Protein AF-L2G9D6-F1 (afdb_monomer)

pLDDT: mean 77.06, std 21.02, range [22.72, 98.31]

Radius of gyration: 20.05 Å; Cα contacts (8 Å, |Δi|>4): 296; chains: 1; bounding box: 48×46×50 Å

Foldseek 3Di:
DDDADDLCPAQQNQEEEEEEDDQTQDDHPDDGDPLSVVLVSVVRNHHHYAYWYPDLPPPDDDDDDDDDDADDTDGDRDDPDDQPQACCVLQDVVVVVVLVVVLVVLLVPDDDPAADAQQWDGGRYDIDGDSNHPPDDPVRVVVRVVVCVVVVSLVVVLVVCCVVCVVSVDDDDDDDPPRDDDPDRNRQAYEYEDAQCDVVGNCVCVQPDPSYVYDHDSGSVRSSVVSCVVPVD

Sequence (233 aa):
MATYPPLEERPLKTTICLFDVDETLTPARRHATPEMLDLLARLRQKCAIGYVGGSAFNNTWAAPTSTSNPGHHPLRLLLLRERPDCLQAYIGEDNYKELVRFTLHHIADLDIPVKRGTFIEFRNGMVNISPVGRNASNDERKAFEDYDKIHNVRRDFVAKLREKFGHLGLTFSIGGTEAKKEGGITYDTIHFFGDKTHEGGNDYEIYTDDRTIGHAVSGPEETMRIVKELFDL

Structure (mmCIF, N/CA/C/O backbone):
data_AF-L2G9D6-F1
#
_entry.id   AF-L2G9D6-F1
#
loop_
_atom_site.group_PDB
_atom_site.id
_atom_site.type_symbol
_atom_site.label_atom_id
_atom_site.label_alt_id
_atom_site.label_comp_id
_atom_site.label_asym_id
_atom_site.label_entity_id
_atom_site.label_seq_id
_atom_site.pdbx_PDB_ins_code
_atom_site.Cartn_x
_atom_site.Cartn_y
_atom_site.Cartn_z
_atom_site.occupancy
_atom_site.B_iso_or_equiv
_atom_site.auth_seq_id
_atom_site.auth_comp_id
_atom_site.auth_asym_id
_atom_site.auth_atom_id
_atom_site.pdbx_PDB_model_num
ATOM 1 N N . MET A 1 1 ? 1.455 -3.906 26.944 1.00 42.09 1 MET A N 1
ATOM 2 C CA . MET A 1 1 ? 1.183 -3.737 25.498 1.00 42.09 1 MET A CA 1
ATOM 3 C C . MET A 1 1 ? 0.031 -4.657 25.149 1.00 42.09 1 MET A C 1
ATOM 5 O O . MET A 1 1 ? 0.121 -5.822 25.506 1.00 42.09 1 MET A O 1
ATOM 9 N N . ALA A 1 2 ? -1.040 -4.160 24.525 1.00 44.97 2 ALA A N 1
ATOM 10 C CA . ALA A 1 2 ? -2.117 -5.034 24.062 1.00 44.97 2 ALA A CA 1
ATOM 11 C C . ALA A 1 2 ? -1.560 -5.998 23.004 1.00 44.97 2 ALA A C 1
ATOM 13 O O . ALA A 1 2 ? -1.031 -5.566 21.976 1.00 44.97 2 ALA A O 1
ATOM 14 N N . THR A 1 3 ? -1.611 -7.292 23.294 1.00 74.19 3 THR A N 1
ATOM 15 C CA . THR A 1 3 ? -1.293 -8.354 22.343 1.00 74.19 3 THR A CA 1
ATOM 16 C C . THR A 1 3 ? -2.526 -8.595 21.483 1.00 74.19 3 THR A C 1
ATOM 18 O O . THR A 1 3 ? -3.623 -8.78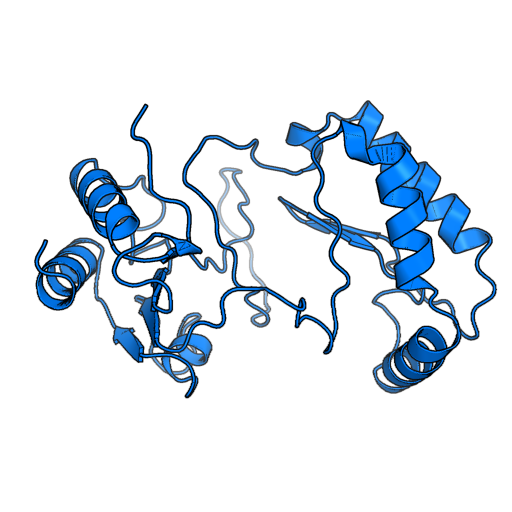1 22.006 1.00 74.19 3 THR A O 1
ATOM 21 N N . TYR A 1 4 ? -2.356 -8.543 20.165 1.00 74.31 4 TYR A N 1
ATOM 22 C CA . TYR A 1 4 ? -3.408 -8.875 19.206 1.00 74.31 4 TYR A CA 1
ATOM 23 C C . TYR A 1 4 ? -3.088 -10.240 18.598 1.00 74.31 4 TYR A C 1
ATOM 25 O O . TYR A 1 4 ? -1.907 -10.476 18.315 1.00 74.31 4 TYR A O 1
ATOM 33 N N . PRO A 1 5 ? -4.089 -11.099 18.353 1.00 74.69 5 PRO A N 1
ATOM 34 C CA . PRO A 1 5 ? -3.872 -12.349 17.646 1.00 74.69 5 PRO A CA 1
ATOM 35 C C . 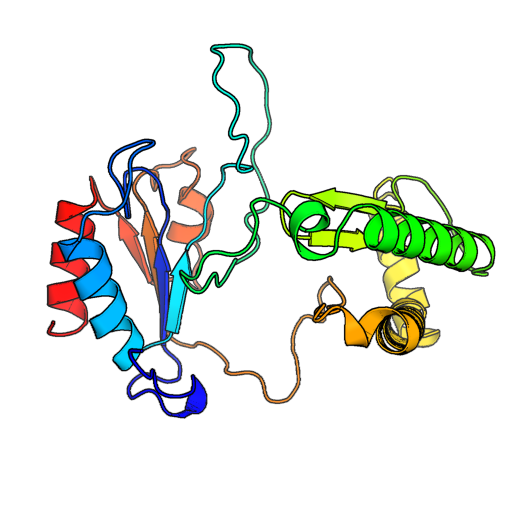PRO A 1 5 ? -3.246 -12.084 16.261 1.00 74.69 5 PRO A C 1
ATOM 37 O O . PRO A 1 5 ? -3.590 -11.077 15.605 1.00 74.69 5 PRO A O 1
ATOM 40 N N . PRO A 1 6 ? -2.326 -12.962 15.809 1.00 76.94 6 PRO A N 1
ATOM 41 C CA . PRO A 1 6 ? -1.916 -13.056 14.409 1.00 76.94 6 PRO A CA 1
ATOM 42 C C . PRO A 1 6 ? -3.129 -13.020 13.473 1.00 76.94 6 PRO A C 1
ATOM 44 O O . PRO A 1 6 ? -4.233 -13.390 13.871 1.00 76.94 6 PRO A O 1
ATOM 47 N N . LEU A 1 7 ? -2.960 -12.529 12.240 1.00 72.81 7 LEU A N 1
ATOM 48 C CA . LEU A 1 7 ? -4.096 -12.334 11.324 1.00 72.81 7 LEU A CA 1
ATOM 49 C C . LEU A 1 7 ? -4.834 -13.656 11.048 1.00 72.81 7 LEU A C 1
ATOM 51 O O . LEU A 1 7 ? -6.056 -13.682 10.949 1.00 72.81 7 LEU A O 1
ATOM 55 N N . GLU A 1 8 ? -4.078 -14.746 11.000 1.00 78.81 8 GLU A N 1
ATOM 56 C CA . GLU A 1 8 ? -4.520 -16.115 10.755 1.00 78.81 8 GLU A CA 1
ATOM 57 C C . GLU A 1 8 ? -5.311 -16.701 11.937 1.00 78.81 8 GLU A C 1
ATOM 59 O O . GLU A 1 8 ? -6.099 -17.628 11.755 1.00 78.81 8 GLU A O 1
ATOM 64 N N . GLU A 1 9 ? -5.117 -16.147 13.138 1.00 83.12 9 GLU A N 1
ATOM 65 C CA . GLU A 1 9 ? -5.722 -16.595 14.398 1.00 83.12 9 GLU A CA 1
ATOM 66 C C . GLU A 1 9 ? -6.917 -15.728 14.825 1.00 83.12 9 GLU A C 1
ATOM 68 O O . GLU A 1 9 ? -7.514 -15.960 15.878 1.00 83.12 9 GLU A O 1
ATOM 73 N N . ARG A 1 10 ? -7.287 -14.712 14.033 1.00 83.06 10 ARG A N 1
ATOM 74 C CA . ARG A 1 10 ? -8.438 -13.863 14.362 1.00 83.06 10 ARG A CA 1
ATOM 75 C C . ARG A 1 10 ? -9.755 -14.617 14.143 1.00 83.06 10 ARG A C 1
ATOM 77 O O . ARG A 1 10 ? -9.869 -15.344 13.156 1.00 83.06 10 ARG A O 1
ATOM 84 N N . PRO A 1 11 ? -10.780 -14.401 14.991 1.00 93.56 11 PRO A N 1
ATOM 85 C CA . PRO A 1 11 ? -12.102 -15.005 14.813 1.00 93.56 11 PRO A CA 1
ATOM 86 C C . PRO A 1 11 ? -12.691 -14.787 13.411 1.00 93.56 11 PRO A C 1
ATOM 88 O O . PRO A 1 11 ? -13.270 -15.702 12.834 1.00 93.56 11 PRO A O 1
ATOM 91 N N . LEU A 1 12 ? -12.488 -13.595 12.843 1.00 91.69 12 LEU A N 1
ATOM 92 C CA . LEU A 1 12 ? -12.894 -13.211 11.491 1.00 91.69 12 LEU A CA 1
ATOM 93 C C . LEU A 1 12 ? -11.655 -13.090 10.589 1.00 91.69 12 LEU A C 1
ATOM 95 O O . LEU A 1 12 ? -11.283 -12.008 10.133 1.00 91.69 12 LEU A O 1
ATOM 99 N N . LYS A 1 13 ? -10.972 -14.220 10.380 1.00 86.19 13 LYS A N 1
ATOM 100 C CA . LYS A 1 13 ? -9.678 -14.306 9.676 1.00 86.19 13 LYS A CA 1
ATOM 101 C C . LYS A 1 13 ? -9.692 -13.789 8.231 1.00 86.19 13 LYS A C 1
ATOM 103 O O . LYS A 1 13 ? -8.684 -13.266 7.772 1.00 86.19 13 LYS A O 1
ATOM 108 N N . THR A 1 14 ? -10.804 -13.934 7.511 1.00 85.56 14 THR A N 1
ATOM 109 C CA . THR A 1 14 ? -10.953 -13.503 6.109 1.00 85.56 14 THR A CA 1
ATOM 110 C C . THR A 1 14 ? -11.648 -12.146 5.970 1.00 85.56 14 THR A C 1
ATOM 112 O O . THR A 1 14 ? -11.860 -11.666 4.858 1.00 85.56 14 THR A O 1
ATOM 115 N N . THR A 1 15 ? -11.918 -11.467 7.088 1.00 87.50 15 THR A N 1
ATOM 116 C CA . THR A 1 15 ? -12.546 -10.144 7.108 1.00 87.50 15 THR A CA 1
ATOM 117 C C . THR A 1 15 ? -11.519 -9.042 7.346 1.00 87.50 15 THR A C 1
ATOM 119 O O . THR A 1 15 ? -10.670 -9.138 8.241 1.00 87.50 15 THR A O 1
ATOM 122 N N . ILE A 1 16 ? -11.630 -7.957 6.581 1.00 88.50 16 ILE A N 1
ATOM 123 C CA . ILE A 1 16 ? -10.887 -6.715 6.800 1.00 88.50 16 ILE A CA 1
ATOM 124 C C . ILE A 1 16 ? -11.822 -5.507 6.792 1.00 88.50 16 ILE A C 1
ATOM 126 O O . ILE A 1 16 ? -12.695 -5.401 5.936 1.00 88.50 16 ILE A O 1
ATOM 130 N N . CYS A 1 17 ? -11.604 -4.576 7.719 1.00 85.75 17 CYS A N 1
ATOM 131 C CA . CYS A 1 17 ? -12.221 -3.252 7.697 1.00 85.75 17 CYS A CA 1
ATOM 132 C C . CYS A 1 17 ? -11.199 -2.206 7.265 1.00 85.75 17 CYS A C 1
ATOM 134 O O . CYS A 1 17 ? -10.128 -2.085 7.863 1.00 85.75 17 CYS A O 1
ATOM 136 N N . LEU A 1 18 ? -11.538 -1.455 6.229 1.00 88.12 18 LEU A N 1
ATOM 137 C CA . LEU A 1 18 ? -10.771 -0.344 5.698 1.00 88.12 18 LEU A CA 1
ATOM 138 C C . LEU A 1 18 ? -11.518 0.947 5.996 1.00 88.12 18 LEU A C 1
ATOM 140 O O . LEU A 1 18 ? -12.714 1.032 5.753 1.00 88.12 18 LEU A O 1
ATOM 144 N N . PHE A 1 19 ? -10.817 1.948 6.499 1.00 87.69 19 PHE A N 1
ATOM 145 C CA . PHE A 1 19 ? -11.419 3.230 6.851 1.00 87.69 19 PHE A CA 1
ATOM 146 C C . PHE A 1 19 ? -10.720 4.357 6.099 1.00 87.69 19 PHE A C 1
ATOM 148 O O . PHE A 1 19 ? -9.493 4.389 6.079 1.00 87.69 19 PHE A O 1
ATOM 155 N N . ASP A 1 20 ? -11.449 5.305 5.532 1.00 86.25 20 ASP A N 1
ATOM 156 C CA . ASP A 1 20 ? -10.888 6.635 5.311 1.00 86.25 20 ASP A CA 1
ATOM 157 C C . ASP A 1 20 ? -10.476 7.280 6.661 1.00 86.25 20 ASP A C 1
ATOM 159 O O . ASP A 1 20 ? -10.773 6.766 7.745 1.00 86.25 20 ASP A O 1
ATOM 163 N N . VAL A 1 21 ? -9.681 8.348 6.622 1.00 82.06 21 VAL A N 1
ATOM 164 C CA . VAL A 1 21 ? -9.135 9.006 7.810 1.00 82.06 21 VAL A CA 1
ATOM 165 C C . VAL A 1 21 ? -9.957 10.230 8.210 1.00 82.06 21 VAL A C 1
ATOM 167 O O . VAL A 1 21 ? -10.521 10.242 9.307 1.00 82.06 21 VAL A O 1
ATOM 170 N N . ASP A 1 22 ? -9.985 11.260 7.363 1.00 80.00 22 ASP A N 1
ATOM 171 C CA . ASP A 1 22 ? -10.532 12.577 7.700 1.00 80.00 22 ASP A CA 1
ATOM 172 C C . ASP A 1 22 ? -12.054 12.564 7.551 1.00 80.00 22 ASP A C 1
ATOM 174 O O . ASP A 1 22 ? -12.565 12.263 6.491 1.00 80.00 22 ASP A O 1
ATOM 178 N N . GLU A 1 23 ? -12.782 12.937 8.601 1.00 86.81 23 GLU A N 1
ATOM 179 C CA . GLU A 1 23 ? -14.254 12.855 8.666 1.00 86.81 23 GLU A CA 1
ATOM 180 C C . GLU A 1 23 ? -14.799 11.410 8.688 1.00 86.81 23 GLU A C 1
ATOM 182 O O . GLU A 1 23 ? -16.000 11.211 8.825 1.00 86.81 23 GLU A O 1
ATOM 187 N N . THR A 1 24 ? -13.919 10.402 8.728 1.00 91.31 24 THR A N 1
ATOM 188 C CA . THR A 1 24 ? -14.282 8.985 8.905 1.00 91.31 24 THR A CA 1
ATOM 189 C C . THR A 1 24 ? -13.784 8.415 10.236 1.00 91.31 24 THR A C 1
ATOM 191 O O . THR A 1 24 ? -14.581 7.934 11.042 1.00 91.31 24 THR A O 1
ATOM 194 N N . LEU A 1 25 ? -12.474 8.457 10.507 1.00 82.19 25 LEU A N 1
ATOM 195 C CA . LEU A 1 25 ? -11.889 8.030 11.789 1.00 82.19 25 LEU A CA 1
ATOM 196 C C . LEU A 1 25 ? -11.655 9.199 12.744 1.00 82.19 25 LEU A C 1
ATOM 198 O O . LEU A 1 25 ? -11.650 9.024 13.966 1.00 82.19 25 LEU A O 1
ATOM 202 N N . THR A 1 26 ? -11.415 10.386 12.198 1.00 79.12 26 THR A N 1
ATOM 203 C CA . THR A 1 26 ? -11.113 11.594 12.960 1.00 79.12 26 THR A CA 1
ATOM 204 C C . THR A 1 26 ? -11.971 12.754 12.476 1.00 79.12 26 THR A C 1
ATOM 206 O O . THR A 1 26 ? -12.403 12.769 11.327 1.00 79.12 26 THR A O 1
ATOM 209 N N . PRO A 1 27 ? -12.230 13.773 13.310 1.00 76.56 27 PRO A N 1
ATOM 210 C CA . PRO A 1 27 ? -12.706 15.043 12.780 1.00 76.56 27 PRO A CA 1
ATOM 211 C C . PRO A 1 27 ? -11.655 15.609 11.813 1.00 76.56 27 PRO A C 1
ATOM 213 O O . PRO A 1 27 ? -10.459 15.423 12.052 1.00 76.56 27 PRO A O 1
ATOM 216 N N . ALA A 1 28 ? -12.081 16.341 10.780 1.00 71.25 28 ALA A N 1
ATOM 217 C CA . ALA A 1 28 ? -11.195 16.864 9.737 1.00 71.25 28 ALA A CA 1
ATOM 218 C C . ALA A 1 28 ? -9.889 17.465 10.297 1.00 71.25 28 ALA A C 1
ATOM 220 O O . ALA A 1 28 ? -9.912 18.450 11.047 1.00 71.25 28 ALA A O 1
ATOM 221 N N . ARG A 1 29 ? -8.742 16.883 9.914 1.00 63.53 29 ARG A N 1
ATOM 222 C CA . ARG A 1 29 ? -7.382 17.306 10.301 1.00 63.53 29 ARG A CA 1
ATOM 223 C C . ARG A 1 29 ? -7.127 17.334 11.813 1.00 63.53 29 ARG A C 1
ATOM 225 O O . ARG A 1 29 ? -6.295 18.109 12.291 1.00 63.53 29 ARG A O 1
ATOM 232 N N . ARG A 1 30 ? -7.847 16.519 12.586 1.00 69.75 30 ARG A N 1
ATOM 233 C CA . ARG A 1 30 ? -7.661 16.351 14.036 1.00 69.75 30 ARG A CA 1
ATOM 234 C C . ARG A 1 30 ? -7.280 14.914 14.383 1.00 69.75 30 ARG A C 1
ATOM 236 O O . ARG A 1 30 ? -7.272 14.023 13.540 1.00 69.75 30 ARG A O 1
ATOM 243 N N . HIS A 1 31 ? -6.939 14.698 15.651 1.00 70.44 31 HIS A N 1
ATOM 244 C CA . HIS A 1 31 ? -6.615 13.376 16.180 1.00 70.44 31 HIS A CA 1
ATOM 245 C C . HIS A 1 31 ? -7.869 12.526 16.412 1.00 70.44 31 HIS A C 1
ATOM 247 O O . HIS A 1 31 ? -8.939 13.052 16.727 1.00 70.44 31 HIS A O 1
ATOM 253 N N . ALA A 1 32 ? -7.705 11.203 16.316 1.00 77.56 32 ALA A N 1
ATOM 254 C CA . ALA A 1 32 ? -8.718 10.244 16.742 1.00 77.56 32 ALA A CA 1
ATOM 255 C C . ALA A 1 32 ? -9.002 10.400 18.239 1.00 77.56 32 ALA A C 1
ATOM 257 O O . ALA A 1 32 ? -8.092 10.634 19.041 1.00 77.56 32 ALA A O 1
ATOM 258 N N . THR A 1 33 ? -10.266 10.247 18.620 1.00 76.81 33 THR A N 1
ATOM 259 C CA . THR A 1 33 ? -10.658 10.260 20.029 1.00 76.81 33 THR A CA 1
ATOM 260 C C . THR A 1 33 ? -10.164 8.987 20.732 1.00 76.81 33 THR A C 1
ATOM 262 O O . THR A 1 33 ? -10.007 7.945 20.088 1.00 76.81 33 THR A O 1
ATOM 265 N N . PRO A 1 34 ? -9.948 9.016 22.061 1.00 79.38 34 PRO A N 1
ATOM 266 C CA . PRO A 1 34 ? -9.637 7.804 22.819 1.00 79.38 34 PRO A CA 1
ATOM 267 C C . PRO A 1 34 ? -10.693 6.701 22.654 1.00 79.38 34 PRO A C 1
ATOM 269 O O . PRO A 1 34 ? -10.337 5.529 22.606 1.00 79.38 34 PRO A O 1
ATOM 272 N N . GLU A 1 35 ? -11.971 7.073 22.513 1.00 85.19 35 GLU A N 1
ATOM 273 C CA . GLU A 1 35 ? -13.067 6.126 22.271 1.00 85.19 35 GLU A CA 1
ATOM 274 C C . GLU A 1 35 ? -12.928 5.419 20.916 1.00 85.19 35 GLU A C 1
ATOM 276 O O . GLU A 1 35 ? -13.047 4.197 20.851 1.00 85.19 35 GLU A O 1
ATOM 281 N N . MET A 1 36 ? -12.605 6.157 19.848 1.00 87.62 36 MET A N 1
ATOM 282 C CA . MET A 1 36 ? -12.346 5.563 18.534 1.00 87.62 36 MET A CA 1
ATOM 283 C C . MET A 1 36 ? -11.158 4.594 18.597 1.00 87.62 36 MET A C 1
ATOM 285 O O . MET A 1 36 ? -11.226 3.484 18.074 1.00 87.62 36 MET A O 1
ATOM 289 N N . LEU A 1 37 ? -10.070 4.980 19.270 1.00 79.50 37 LEU A N 1
ATOM 290 C CA . LEU A 1 37 ? -8.887 4.127 19.416 1.00 79.50 37 LEU A CA 1
ATOM 291 C C . LEU A 1 37 ? -9.185 2.841 20.199 1.00 79.50 37 LEU A C 1
ATOM 293 O O . LEU A 1 37 ? -8.701 1.774 19.816 1.00 79.50 37 LEU A O 1
ATOM 297 N N . ASP A 1 38 ? -9.986 2.928 21.263 1.00 80.12 38 ASP A N 1
ATOM 298 C CA . ASP A 1 38 ? -10.452 1.763 22.018 1.00 80.12 38 ASP A CA 1
ATOM 299 C C . ASP A 1 38 ? -11.319 0.840 21.150 1.00 80.12 38 ASP A C 1
ATOM 301 O O . ASP A 1 38 ? -11.079 -0.369 21.089 1.00 80.12 38 ASP A O 1
ATOM 305 N N . LEU A 1 39 ? -12.272 1.406 20.405 1.00 86.06 39 LEU A N 1
ATOM 306 C CA . LEU A 1 39 ? -13.127 0.642 19.501 1.00 86.06 39 LEU A CA 1
ATOM 307 C C . LEU A 1 39 ? -12.309 -0.081 18.425 1.00 86.06 39 LEU A C 1
ATOM 309 O O . LEU A 1 39 ? -12.498 -1.278 18.212 1.00 86.06 39 LEU A O 1
ATOM 313 N N . LEU A 1 40 ? -11.357 0.609 17.788 1.00 83.31 40 LEU A N 1
ATOM 314 C CA . LEU A 1 40 ? -10.458 0.011 16.798 1.00 83.31 40 LEU A CA 1
ATOM 315 C C . LEU A 1 40 ? -9.584 -1.086 17.415 1.00 83.31 40 LEU A C 1
A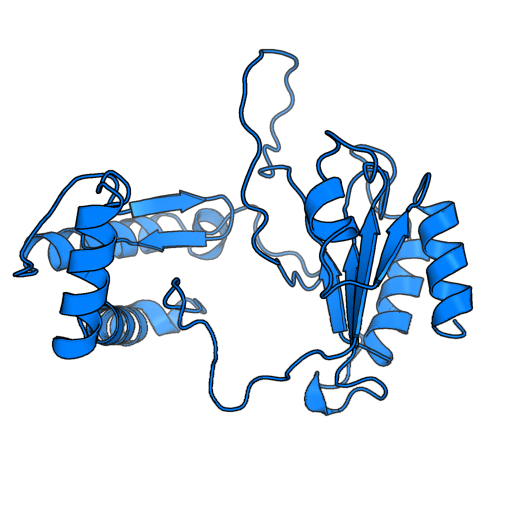TOM 317 O O . LEU A 1 40 ? -9.348 -2.114 16.779 1.00 83.31 40 LEU A O 1
ATOM 321 N N . ALA A 1 41 ? -9.119 -0.914 18.656 1.00 78.31 41 ALA A N 1
ATOM 322 C CA . ALA A 1 41 ? -8.377 -1.953 19.362 1.00 78.31 41 ALA A CA 1
ATOM 323 C C . ALA A 1 41 ? -9.240 -3.204 19.596 1.00 78.31 41 ALA A C 1
ATOM 325 O O . ALA A 1 41 ? -8.771 -4.319 19.351 1.00 78.31 41 ALA A O 1
ATOM 326 N N . ARG A 1 42 ? -10.506 -3.042 20.000 1.00 85.31 42 ARG A N 1
ATOM 327 C CA . ARG A 1 42 ? -11.446 -4.162 20.180 1.00 85.31 42 ARG A CA 1
ATOM 328 C C . ARG A 1 42 ? -11.820 -4.822 18.853 1.00 85.31 42 ARG A C 1
ATOM 330 O O . ARG A 1 42 ? -11.786 -6.047 18.759 1.00 85.31 42 ARG A O 1
ATOM 337 N N . LEU A 1 43 ? -12.057 -4.039 17.802 1.00 89.56 43 LEU A N 1
ATOM 338 C CA . LEU A 1 43 ? -12.298 -4.548 16.450 1.00 89.56 43 LEU A CA 1
ATOM 339 C C . LEU A 1 43 ? -11.109 -5.363 15.929 1.00 89.56 43 LEU A C 1
ATOM 341 O O . LEU A 1 43 ? -11.277 -6.441 15.359 1.00 89.56 43 LEU A O 1
ATOM 345 N N . ARG A 1 44 ? -9.885 -4.903 16.202 1.00 84.94 44 ARG A N 1
ATOM 346 C CA . ARG A 1 44 ? -8.649 -5.578 15.796 1.00 84.94 44 ARG A CA 1
ATOM 347 C C . ARG A 1 44 ? -8.435 -6.939 16.468 1.00 84.94 44 ARG A C 1
ATOM 349 O O . ARG A 1 44 ? -7.667 -7.746 15.944 1.00 84.94 44 ARG A O 1
ATOM 356 N N . GLN A 1 45 ? -9.096 -7.213 17.594 1.00 86.06 45 GLN A N 1
ATOM 357 C CA . GLN A 1 45 ? -9.130 -8.557 18.183 1.00 86.06 45 GLN A CA 1
ATOM 358 C C . GLN A 1 45 ? -9.992 -9.524 17.352 1.00 86.06 45 GLN A C 1
ATOM 360 O O . GLN A 1 45 ? -9.761 -10.728 17.403 1.00 86.06 45 GLN A O 1
ATOM 365 N N . LYS A 1 46 ? -10.961 -9.012 16.575 1.00 90.75 46 LYS A N 1
ATOM 366 C CA . LYS A 1 46 ? -11.911 -9.811 15.785 1.00 90.75 46 LYS A CA 1
ATOM 367 C C . LYS A 1 46 ? -11.482 -10.004 14.330 1.00 90.75 46 LYS A C 1
ATOM 369 O O . LYS A 1 46 ? -11.531 -11.132 13.856 1.00 90.75 46 LYS A O 1
ATOM 374 N N . CYS A 1 47 ? -11.053 -8.950 13.634 1.00 86.56 47 CYS A N 1
ATOM 375 C CA . CYS A 1 47 ? -10.742 -8.981 12.195 1.00 86.56 47 CYS A CA 1
ATOM 376 C C . CYS A 1 47 ? -9.509 -8.138 11.848 1.00 86.56 47 CYS A C 1
ATOM 378 O O . CYS A 1 47 ? -8.948 -7.449 12.707 1.00 86.56 47 CYS A O 1
ATOM 380 N N . ALA A 1 48 ? -9.056 -8.178 10.591 1.00 82.88 48 ALA A N 1
ATOM 381 C CA . ALA A 1 48 ? -8.065 -7.229 10.089 1.00 82.88 48 ALA A CA 1
ATOM 382 C C . ALA A 1 48 ? -8.654 -5.809 10.040 1.00 82.88 48 ALA A C 1
ATOM 384 O O . ALA A 1 48 ? -9.827 -5.630 9.731 1.00 82.88 48 ALA A O 1
ATOM 385 N N . ILE A 1 49 ? -7.843 -4.795 10.349 1.00 82.75 49 ILE A N 1
ATOM 386 C CA . ILE A 1 49 ? -8.233 -3.387 10.203 1.00 82.75 49 ILE A CA 1
ATOM 387 C C . ILE A 1 49 ? -7.100 -2.613 9.539 1.00 82.75 49 ILE A C 1
ATOM 389 O O . ILE A 1 49 ? -5.934 -2.858 9.855 1.00 82.75 49 ILE A O 1
ATOM 393 N N . GLY A 1 50 ? -7.431 -1.681 8.655 1.00 77.44 50 GLY A N 1
ATOM 394 C CA . GLY A 1 50 ? -6.501 -0.766 7.999 1.00 77.44 50 GLY A CA 1
ATOM 395 C C . GLY A 1 50 ? -7.192 0.546 7.652 1.00 77.44 50 GLY A C 1
ATOM 396 O O . GLY A 1 50 ? -8.402 0.656 7.793 1.00 77.44 50 GLY A O 1
ATOM 397 N N . TYR A 1 51 ? -6.444 1.540 7.190 1.00 78.19 51 TYR A N 1
ATOM 398 C CA . TYR A 1 51 ? -7.034 2.792 6.725 1.00 78.19 51 TYR A CA 1
ATOM 399 C C . TYR A 1 51 ? -6.486 3.177 5.349 1.00 78.19 51 TYR A C 1
ATOM 401 O O . TYR A 1 51 ? -5.396 2.756 4.958 1.00 78.19 51 TYR A O 1
ATOM 409 N N . VAL A 1 52 ? -7.240 3.964 4.593 1.00 73.19 52 VAL A N 1
ATOM 410 C CA . VAL A 1 52 ? -6.923 4.385 3.231 1.00 73.19 52 VAL A CA 1
ATOM 411 C C . VAL A 1 52 ? -7.139 5.889 3.153 1.00 73.19 52 VAL A C 1
ATOM 413 O O . VAL A 1 52 ? -8.265 6.343 3.143 1.00 73.19 52 VAL A O 1
ATOM 416 N N . GLY A 1 53 ? -6.055 6.664 3.117 1.00 65.06 53 GLY A N 1
ATOM 417 C CA . GLY A 1 53 ? -6.126 8.123 2.996 1.00 65.06 53 GLY A CA 1
ATOM 418 C C . GLY A 1 53 ? -5.553 8.604 1.666 1.00 65.06 53 GLY A C 1
ATOM 419 O O . GLY A 1 53 ? -4.519 8.101 1.217 1.00 65.06 53 GLY A O 1
ATOM 420 N N . GLY A 1 54 ? -6.214 9.585 1.045 1.00 46.91 54 GLY A N 1
ATOM 421 C CA . GLY A 1 54 ? -5.733 10.276 -0.161 1.00 46.91 54 GLY A CA 1
ATOM 422 C C . GLY A 1 54 ? -4.677 11.353 0.115 1.00 46.91 54 GLY A C 1
ATOM 423 O O . GLY A 1 54 ? -3.966 11.779 -0.796 1.00 46.91 54 GLY A O 1
ATOM 424 N N . SER A 1 55 ? -4.528 11.783 1.371 1.00 41.09 55 SER A N 1
ATOM 425 C CA . SER A 1 55 ? -3.506 12.749 1.748 1.00 41.09 55 SER A CA 1
ATOM 426 C C . SER A 1 55 ? -2.125 12.088 1.720 1.00 41.09 55 SER A C 1
ATOM 428 O O . SER A 1 55 ? -1.748 11.271 2.565 1.00 41.09 55 SER A O 1
ATOM 430 N N . ALA A 1 56 ? -1.302 12.499 0.751 1.00 36.31 56 ALA A N 1
ATOM 431 C CA . ALA A 1 56 ? 0.122 12.606 1.022 1.00 36.31 56 ALA A CA 1
ATOM 432 C C . ALA A 1 56 ? 0.225 13.389 2.336 1.00 36.31 56 ALA A C 1
ATOM 434 O O . ALA A 1 56 ? -0.235 14.525 2.391 1.00 36.31 56 ALA A O 1
ATOM 435 N N . PHE A 1 57 ? 0.709 12.755 3.405 1.00 32.81 57 PHE A N 1
ATOM 436 C CA . PHE A 1 57 ? 0.957 13.391 4.699 1.00 32.81 57 PHE A CA 1
ATOM 437 C C . PHE A 1 57 ? 1.970 14.537 4.503 1.00 32.81 57 PHE A C 1
ATOM 439 O O . PHE A 1 57 ? 3.161 14.380 4.743 1.00 32.81 57 PHE A O 1
ATOM 446 N N . ASN A 1 58 ? 1.517 15.675 3.985 1.00 25.62 58 ASN A N 1
ATOM 447 C CA . ASN A 1 58 ? 2.236 16.933 3.963 1.00 25.62 58 ASN A CA 1
ATOM 448 C C . ASN A 1 58 ? 1.871 17.626 5.270 1.00 25.62 58 ASN A C 1
ATOM 450 O O . ASN A 1 58 ? 0.995 18.486 5.327 1.00 25.62 58 ASN A O 1
ATOM 454 N N . ASN A 1 59 ? 2.535 17.218 6.348 1.00 28.56 59 ASN A N 1
ATOM 455 C CA . ASN A 1 59 ? 2.631 18.077 7.514 1.00 28.56 59 ASN A CA 1
ATOM 456 C C . ASN A 1 59 ? 3.615 19.202 7.189 1.00 28.56 59 ASN A C 1
ATOM 458 O O . ASN A 1 59 ? 4.784 19.129 7.544 1.00 28.56 59 ASN A O 1
ATOM 462 N N . THR A 1 60 ? 3.126 20.263 6.553 1.00 22.72 60 THR A N 1
ATOM 463 C CA . THR A 1 60 ? 3.615 21.616 6.817 1.00 22.72 60 THR A CA 1
ATOM 464 C C . THR A 1 60 ? 2.452 22.593 6.730 1.00 22.72 60 THR A C 1
ATOM 466 O O . THR A 1 60 ? 1.731 22.698 5.743 1.00 22.72 60 THR A O 1
ATOM 469 N N . TRP A 1 61 ? 2.266 23.302 7.833 1.00 28.72 61 TRP A N 1
ATOM 470 C CA . TRP A 1 61 ? 1.415 24.464 7.980 1.00 28.72 61 TRP A CA 1
ATOM 471 C C . TRP A 1 61 ? 1.715 25.507 6.888 1.00 28.72 61 TRP A C 1
ATOM 473 O O . TRP A 1 61 ? 2.756 26.150 6.954 1.00 28.72 61 TRP A O 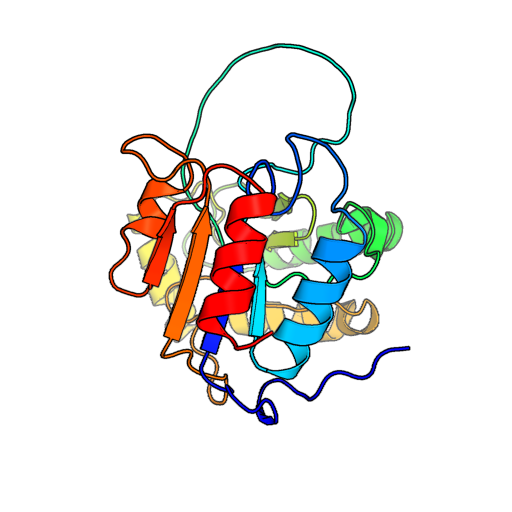1
ATOM 483 N N . ALA A 1 62 ? 0.818 25.680 5.911 1.00 24.61 62 ALA A N 1
ATOM 484 C CA . ALA A 1 62 ? 0.591 26.912 5.136 1.00 24.61 62 ALA A CA 1
ATOM 485 C C . ALA A 1 62 ? -0.592 26.718 4.161 1.00 24.61 62 ALA A C 1
ATOM 487 O O . ALA A 1 62 ? -0.671 25.717 3.455 1.00 24.61 62 ALA A O 1
ATOM 488 N N . ALA A 1 63 ? -1.521 27.675 4.120 1.00 23.64 63 ALA A N 1
ATOM 489 C CA . ALA A 1 63 ? -2.571 27.769 3.098 1.00 23.64 63 ALA A CA 1
ATOM 490 C C . ALA A 1 63 ? -2.028 28.404 1.791 1.00 23.64 63 ALA A C 1
ATOM 492 O O . ALA A 1 63 ? -0.883 28.848 1.755 1.00 23.64 63 ALA A O 1
ATOM 493 N N . PRO A 1 64 ? -2.884 28.630 0.780 1.00 45.97 64 PRO A N 1
ATOM 494 C CA . PRO A 1 64 ? -3.394 27.684 -0.203 1.00 45.97 64 PRO A CA 1
ATOM 495 C C . PRO A 1 64 ? -2.655 27.845 -1.545 1.00 45.97 64 PRO A C 1
ATOM 497 O O . PRO A 1 64 ? -2.287 28.952 -1.921 1.00 45.97 64 PRO A O 1
ATOM 500 N N . THR A 1 65 ? -2.499 26.783 -2.334 1.00 25.64 65 THR A N 1
ATOM 501 C CA . THR A 1 65 ? -2.424 26.924 -3.799 1.00 25.64 65 THR A CA 1
ATOM 502 C C . THR A 1 65 ? -2.774 25.609 -4.484 1.00 25.64 65 THR A C 1
ATOM 504 O O . THR A 1 65 ? -2.383 24.520 -4.080 1.00 25.64 65 THR A O 1
ATOM 507 N N . SER A 1 66 ? -3.600 25.773 -5.505 1.00 32.09 66 SER A N 1
ATOM 508 C CA . SER A 1 66 ? -4.192 24.811 -6.422 1.00 32.09 66 SER A CA 1
ATOM 509 C C . SER A 1 66 ? -3.193 23.875 -7.112 1.00 32.09 66 SER A C 1
ATOM 511 O O . SER A 1 66 ? -2.157 24.338 -7.575 1.00 32.09 66 SER A O 1
ATOM 513 N N . THR A 1 67 ? -3.554 22.605 -7.318 1.00 28.69 67 THR A N 1
ATOM 514 C CA . THR A 1 67 ? -3.966 22.014 -8.619 1.00 28.69 67 THR A CA 1
ATOM 515 C C . THR A 1 67 ? -3.745 20.490 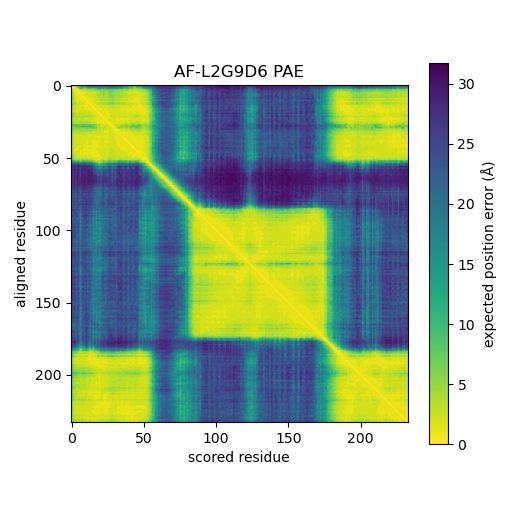-8.649 1.00 28.69 67 THR A C 1
ATOM 517 O O . THR A 1 67 ? -2.640 20.003 -8.455 1.00 28.69 67 THR A O 1
ATOM 520 N N . SER A 1 68 ? -4.845 19.768 -8.907 1.00 32.22 68 SER A N 1
ATOM 521 C CA . SER A 1 68 ? -4.983 18.541 -9.722 1.00 32.22 68 SER A CA 1
ATOM 522 C C . SER A 1 68 ? -3.963 17.393 -9.586 1.00 32.22 68 SER A C 1
ATOM 524 O O . SER A 1 68 ? -2.879 17.452 -10.160 1.00 32.22 68 SER A O 1
ATOM 526 N N . ASN A 1 69 ? -4.380 16.251 -9.027 1.00 32.97 69 ASN A N 1
ATOM 527 C CA . ASN A 1 69 ? -5.009 15.166 -9.808 1.00 32.97 69 ASN A CA 1
ATOM 528 C C . ASN A 1 69 ? -5.413 13.969 -8.913 1.00 32.97 69 ASN A C 1
ATOM 530 O O . ASN A 1 69 ? -4.647 13.612 -8.017 1.00 32.97 69 ASN A O 1
ATOM 534 N N . PRO A 1 70 ? -6.571 13.328 -9.168 1.00 41.72 70 PRO A N 1
ATOM 535 C CA . PRO A 1 70 ? -7.038 12.147 -8.451 1.00 41.72 70 PRO A CA 1
ATOM 536 C C . PRO A 1 70 ? -6.520 10.862 -9.117 1.00 41.72 70 PRO A C 1
ATOM 538 O O . PRO A 1 70 ? -6.270 10.825 -10.323 1.00 41.72 70 PRO A O 1
ATOM 541 N N . GLY A 1 71 ? -6.385 9.790 -8.340 1.00 33.16 71 GLY A N 1
ATOM 542 C CA . GLY A 1 71 ? -6.252 8.441 -8.885 1.00 33.16 71 GLY A CA 1
ATOM 543 C C . GLY A 1 71 ? -5.051 7.662 -8.360 1.00 33.16 71 GLY A C 1
ATOM 544 O O . GLY A 1 71 ? -3.898 8.050 -8.558 1.00 33.16 71 GLY A O 1
ATOM 545 N N . HIS A 1 72 ? -5.368 6.486 -7.813 1.00 29.34 72 HIS A N 1
ATOM 546 C CA . HIS A 1 72 ? -4.520 5.434 -7.236 1.00 29.34 72 HIS A CA 1
ATOM 547 C C . HIS A 1 72 ? -4.370 5.499 -5.712 1.00 29.34 72 HIS A C 1
ATOM 549 O O . HIS A 1 72 ? -3.359 5.959 -5.183 1.00 29.34 72 HIS A O 1
ATOM 555 N N . HIS A 1 73 ? -5.353 4.919 -5.021 1.00 33.56 73 HIS A N 1
ATOM 556 C CA . HIS A 1 73 ? -5.278 4.542 -3.611 1.00 33.56 73 HIS A CA 1
ATOM 557 C C . HIS A 1 73 ? -4.682 3.126 -3.473 1.00 33.56 73 HIS A C 1
ATOM 559 O O . HIS A 1 73 ? -5.398 2.141 -3.657 1.00 33.56 73 HIS A O 1
ATOM 565 N N . PRO A 1 74 ? -3.381 2.948 -3.169 1.00 32.16 74 PRO A N 1
ATOM 566 C CA . PRO A 1 74 ? -2.894 1.652 -2.719 1.00 32.16 74 PRO A CA 1
ATOM 567 C C . PRO A 1 74 ? -3.398 1.389 -1.293 1.00 32.16 74 PRO A C 1
ATOM 569 O O . PRO A 1 74 ? -3.137 2.179 -0.385 1.00 32.16 74 PRO A O 1
ATOM 572 N N . LEU A 1 75 ? -4.081 0.257 -1.101 1.00 29.38 75 LEU A N 1
ATOM 573 C CA . LEU A 1 75 ? -4.446 -0.307 0.203 1.00 29.38 75 LEU A CA 1
ATOM 574 C C . LEU A 1 75 ? -3.252 -0.237 1.167 1.00 29.38 75 LEU A C 1
ATOM 576 O O . LEU A 1 75 ? -2.235 -0.904 0.956 1.00 29.38 75 LEU A O 1
ATOM 580 N N . ARG A 1 76 ? -3.356 0.576 2.224 1.00 34.22 76 ARG A N 1
ATOM 581 C CA . ARG A 1 76 ? -2.273 0.798 3.187 1.00 34.22 76 ARG A CA 1
ATOM 582 C C . ARG A 1 76 ? -2.694 0.296 4.566 1.00 34.22 76 ARG A C 1
ATOM 584 O O . ARG A 1 76 ? -3.215 1.027 5.393 1.00 34.22 76 ARG A O 1
ATOM 591 N N . LEU A 1 77 ? -2.439 -0.982 4.837 1.00 31.47 77 LEU A N 1
ATOM 592 C CA . LEU A 1 77 ? -2.600 -1.566 6.172 1.00 31.47 77 LEU A CA 1
ATOM 593 C C . LEU A 1 77 ? -1.568 -0.944 7.135 1.00 31.47 77 LEU A C 1
ATOM 595 O O . LEU A 1 77 ? -0.467 -1.476 7.284 1.00 31.47 77 LEU A O 1
ATOM 599 N N . LEU A 1 78 ? -1.879 0.197 7.762 1.00 36.28 78 LEU A N 1
ATOM 600 C CA . LEU A 1 78 ? -1.037 0.765 8.813 1.00 36.28 78 LEU A CA 1
ATOM 601 C C . LEU A 1 78 ? -1.577 0.387 10.195 1.00 36.28 78 LEU A C 1
ATOM 603 O O . LEU A 1 78 ? -2.644 0.797 10.640 1.00 36.28 78 LEU A O 1
ATOM 607 N N . LEU A 1 79 ? -0.759 -0.388 10.893 1.00 29.20 79 LEU A N 1
ATOM 608 C CA . LEU A 1 79 ? -0.816 -0.582 12.329 1.00 29.20 79 LEU A CA 1
ATOM 609 C C . LEU A 1 79 ? -0.497 0.752 13.015 1.00 29.20 79 LEU A C 1
ATOM 611 O O . LEU A 1 79 ? 0.625 1.233 12.873 1.00 29.20 79 LEU A O 1
ATOM 615 N N . LEU A 1 80 ? -1.450 1.320 13.764 1.00 30.64 80 LEU A N 1
ATOM 616 C CA . LEU A 1 80 ? -1.239 2.472 14.651 1.00 30.64 80 LEU A CA 1
ATOM 617 C C . LEU A 1 80 ? -0.136 2.153 15.670 1.00 30.64 80 LEU A C 1
ATOM 619 O O . LEU A 1 80 ? -0.371 1.604 16.746 1.00 30.64 80 LEU A O 1
ATOM 623 N N . ARG A 1 81 ? 1.098 2.449 15.289 1.00 30.38 81 ARG A N 1
ATOM 624 C CA . ARG A 1 81 ? 2.253 2.566 16.161 1.00 30.38 81 ARG A CA 1
ATOM 625 C C . ARG A 1 81 ? 3.174 3.560 15.482 1.00 30.38 81 ARG A C 1
ATOM 627 O O . ARG A 1 81 ? 3.471 3.372 14.305 1.00 30.38 81 ARG A O 1
ATOM 634 N N . GLU A 1 82 ? 3.559 4.595 16.222 1.00 38.00 82 GLU A N 1
ATOM 635 C CA . GLU A 1 82 ? 4.498 5.648 15.830 1.00 38.00 82 GLU A CA 1
ATOM 636 C C . GLU A 1 82 ? 5.619 5.071 14.958 1.00 38.00 82 GLU A C 1
ATOM 638 O O . GLU A 1 82 ? 6.552 4.416 15.428 1.00 38.00 82 GLU A O 1
ATOM 643 N N . ARG A 1 83 ? 5.466 5.233 13.649 1.00 43.03 83 ARG A N 1
ATOM 644 C CA . ARG A 1 83 ? 6.503 4.987 12.659 1.00 43.03 83 ARG A CA 1
ATOM 645 C C . ARG A 1 83 ? 6.800 6.367 12.085 1.00 43.03 83 ARG A C 1
ATOM 647 O O . ARG A 1 83 ? 5.849 7.108 11.844 1.00 43.03 83 ARG A O 1
ATOM 654 N N . PRO A 1 84 ? 8.079 6.721 11.925 1.00 47.25 84 PRO A N 1
ATOM 655 C CA . PRO A 1 84 ? 8.481 8.056 11.508 1.00 47.25 84 PRO A CA 1
ATOM 656 C C . PRO A 1 84 ? 7.754 8.499 10.237 1.00 47.25 84 PRO A C 1
ATOM 658 O O . PRO A 1 84 ? 7.444 7.674 9.374 1.00 47.25 84 PRO A O 1
ATOM 661 N N . ASP A 1 85 ? 7.503 9.809 10.153 1.00 56.22 85 ASP A N 1
ATOM 662 C CA . ASP A 1 85 ? 6.649 10.468 9.152 1.00 56.22 85 ASP A CA 1
ATOM 663 C C . ASP A 1 85 ? 7.016 10.115 7.707 1.00 56.22 85 ASP A C 1
ATOM 665 O O . ASP A 1 85 ? 6.179 10.186 6.799 1.00 56.22 85 ASP A O 1
ATOM 669 N N . CYS A 1 86 ? 8.265 9.692 7.487 1.00 62.78 86 CYS A N 1
ATOM 670 C CA . CYS A 1 86 ? 8.690 9.164 6.213 1.00 62.78 86 CYS A CA 1
ATOM 671 C C . CYS A 1 86 ? 9.724 8.026 6.281 1.00 62.78 86 CYS A C 1
ATOM 673 O O . CYS A 1 86 ? 10.382 7.800 7.296 1.00 62.78 86 CYS A O 1
ATOM 675 N N . LEU A 1 87 ? 9.899 7.307 5.163 1.00 71.19 87 LEU A N 1
ATOM 676 C CA . LEU A 1 87 ? 10.876 6.218 5.030 1.00 71.19 87 LEU A CA 1
ATOM 677 C C . LEU A 1 87 ? 12.302 6.694 5.331 1.00 71.19 87 LEU A C 1
ATOM 679 O O . LEU A 1 87 ? 13.052 5.991 6.000 1.00 71.19 87 LEU A O 1
ATOM 683 N N . GLN A 1 88 ? 12.667 7.883 4.851 1.00 76.50 88 GLN A N 1
ATOM 684 C CA . GLN A 1 88 ? 13.977 8.482 5.101 1.00 76.50 88 GLN A CA 1
ATOM 685 C C . GLN A 1 88 ? 14.180 8.747 6.600 1.00 76.50 88 GLN A C 1
ATOM 687 O O . GLN A 1 88 ? 15.234 8.416 7.131 1.00 76.50 88 GLN A O 1
ATOM 692 N N . ALA A 1 89 ? 13.163 9.239 7.311 1.00 74.31 89 ALA A N 1
ATOM 693 C CA . ALA A 1 89 ? 13.220 9.384 8.763 1.00 74.31 89 ALA A CA 1
ATOM 694 C C . ALA A 1 89 ? 13.266 8.025 9.497 1.00 74.31 89 ALA A C 1
ATOM 696 O O . ALA A 1 89 ? 13.823 7.947 10.588 1.00 74.31 89 ALA A O 1
ATOM 697 N N . TYR A 1 90 ? 12.739 6.944 8.902 1.00 75.75 90 TYR A N 1
ATOM 698 C CA . TYR A 1 90 ? 12.843 5.584 9.450 1.00 75.75 90 TYR A CA 1
ATOM 699 C C . TYR A 1 90 ? 14.251 5.005 9.385 1.00 75.75 90 TYR A C 1
ATOM 701 O O . TYR A 1 90 ? 14.732 4.461 10.376 1.00 75.75 90 TYR A O 1
ATOM 709 N N . ILE A 1 91 ? 14.893 5.088 8.220 1.00 79.38 91 ILE A N 1
ATOM 710 C CA . ILE A 1 91 ? 16.201 4.458 8.006 1.00 79.38 91 ILE A CA 1
ATOM 711 C C . ILE A 1 91 ? 17.371 5.419 8.231 1.00 79.38 91 ILE A C 1
ATOM 713 O O . ILE A 1 91 ? 18.497 4.961 8.376 1.00 79.38 91 ILE A O 1
ATOM 717 N N . GLY A 1 92 ? 17.127 6.728 8.295 1.00 84.94 92 GLY A N 1
ATOM 718 C CA . GLY A 1 92 ? 18.152 7.767 8.372 1.00 84.94 92 GLY A CA 1
ATOM 719 C C . GLY A 1 92 ? 18.730 8.150 7.004 1.00 84.94 92 GLY A C 1
ATOM 720 O O . GLY A 1 92 ? 18.748 7.356 6.060 1.00 84.94 92 GLY A O 1
ATOM 721 N N . GLU A 1 93 ? 19.235 9.382 6.904 1.00 89.25 93 GLU A N 1
ATOM 722 C CA . GLU A 1 93 ? 19.729 9.968 5.648 1.00 89.25 93 GLU A CA 1
ATOM 723 C C . GLU A 1 93 ? 20.890 9.176 5.030 1.00 89.25 93 GLU A C 1
ATOM 725 O O . GLU A 1 93 ? 20.933 8.970 3.819 1.00 89.25 93 GLU A O 1
ATOM 730 N N . ASP A 1 94 ? 21.827 8.686 5.844 1.00 93.50 94 ASP A N 1
ATOM 731 C CA . ASP A 1 94 ? 22.988 7.947 5.339 1.00 93.50 94 ASP A CA 1
ATOM 732 C C . ASP A 1 94 ? 22.595 6.614 4.694 1.00 93.50 94 ASP A C 1
ATOM 734 O O . ASP A 1 94 ? 23.021 6.321 3.573 1.00 93.50 94 ASP A O 1
ATOM 738 N N . ASN A 1 95 ? 21.695 5.865 5.334 1.00 88.56 95 ASN A N 1
ATOM 739 C CA . ASN A 1 95 ? 21.159 4.624 4.777 1.00 88.56 95 ASN A CA 1
ATOM 740 C C . ASN A 1 95 ? 20.304 4.886 3.532 1.00 88.56 95 ASN A C 1
ATOM 742 O O . ASN A 1 95 ? 20.349 4.113 2.574 1.00 88.56 95 ASN A O 1
ATOM 746 N N . TYR A 1 96 ? 19.548 5.989 3.508 1.00 91.25 96 TYR A N 1
ATOM 747 C CA . TYR A 1 96 ? 18.759 6.368 2.339 1.00 91.25 96 TYR A CA 1
ATOM 748 C C . TYR A 1 96 ? 19.642 6.717 1.132 1.00 91.25 96 TYR A C 1
ATOM 750 O O . TYR A 1 96 ? 19.427 6.187 0.039 1.00 91.25 96 TYR A O 1
ATOM 758 N N . LYS A 1 97 ? 20.693 7.527 1.319 1.00 95.94 97 LYS A N 1
ATOM 759 C CA . LYS A 1 97 ? 21.681 7.809 0.263 1.00 95.94 97 LYS A CA 1
ATOM 760 C C . LYS A 1 97 ? 22.353 6.535 -0.235 1.00 95.94 97 LYS A C 1
ATOM 762 O O . LYS A 1 97 ? 22.568 6.389 -1.438 1.00 95.94 97 LYS A O 1
ATOM 767 N N . GLU A 1 98 ? 22.685 5.605 0.661 1.00 95.75 98 GLU A N 1
ATOM 768 C CA . GLU A 1 98 ? 23.278 4.331 0.260 1.00 95.75 98 GLU A CA 1
ATOM 769 C C . GLU A 1 98 ? 22.312 3.477 -0.572 1.00 95.75 98 GLU A C 1
ATOM 771 O O . GLU A 1 98 ? 22.720 2.941 -1.607 1.00 95.75 98 GLU A O 1
ATOM 776 N N . LEU A 1 99 ? 21.040 3.401 -0.172 1.00 92.56 99 LEU A N 1
ATOM 777 C CA . LEU A 1 99 ? 19.982 2.726 -0.925 1.00 92.56 99 LEU A CA 1
ATOM 778 C C . LEU A 1 99 ? 19.839 3.313 -2.332 1.00 92.56 99 LEU A C 1
ATOM 780 O O . LEU A 1 99 ? 19.832 2.566 -3.313 1.00 92.56 99 LEU A O 1
ATOM 784 N N . VAL A 1 100 ? 19.772 4.642 -2.442 1.00 95.81 100 VAL A N 1
ATOM 785 C CA . VAL A 1 100 ? 19.667 5.348 -3.726 1.00 95.81 100 VAL A CA 1
ATOM 786 C C . VAL A 1 100 ? 20.894 5.078 -4.594 1.00 95.81 100 VAL A C 1
ATOM 788 O O . VAL A 1 100 ? 20.745 4.658 -5.739 1.00 95.81 100 VAL A O 1
ATOM 791 N N . ARG A 1 101 ? 22.107 5.239 -4.051 1.00 97.94 101 ARG A N 1
ATOM 792 C CA . ARG A 1 101 ? 23.363 4.996 -4.777 1.00 97.94 101 ARG A CA 1
ATOM 793 C C . ARG A 1 101 ? 23.444 3.567 -5.308 1.00 97.94 101 ARG A C 1
ATOM 795 O O . ARG A 1 101 ? 23.756 3.366 -6.478 1.00 97.94 101 ARG A O 1
ATOM 802 N N . PHE A 1 102 ? 23.144 2.579 -4.464 1.00 97.31 102 PHE A N 1
ATOM 803 C CA . PHE A 1 102 ? 23.132 1.175 -4.869 1.00 97.31 102 PHE A CA 1
ATOM 804 C C . PHE A 1 102 ? 22.107 0.915 -5.973 1.00 97.31 102 PHE A C 1
ATOM 806 O O . PHE A 1 102 ? 22.413 0.249 -6.959 1.00 97.31 102 PHE A O 1
ATOM 813 N N . THR A 1 103 ? 20.907 1.475 -5.822 1.00 95.81 103 THR A N 1
ATOM 814 C CA . THR A 1 103 ? 19.820 1.306 -6.785 1.00 95.81 103 THR A CA 1
ATOM 815 C C . THR A 1 103 ? 20.183 1.896 -8.145 1.00 95.81 103 THR A C 1
ATOM 817 O O . THR A 1 103 ? 19.989 1.241 -9.166 1.00 95.81 103 THR A O 1
ATOM 820 N N . LEU A 1 104 ? 20.750 3.105 -8.168 1.00 96.81 104 LEU A N 1
ATOM 821 C CA . LEU A 1 104 ? 21.162 3.772 -9.402 1.00 96.81 104 LEU A CA 1
ATOM 822 C C . LEU A 1 104 ? 22.289 3.021 -10.115 1.00 96.81 104 LEU A C 1
ATOM 824 O O . LEU A 1 104 ? 22.185 2.820 -11.320 1.00 96.81 104 LEU A O 1
ATOM 828 N N . HIS A 1 105 ? 23.321 2.564 -9.394 1.00 98.00 105 HIS A N 1
ATOM 829 C CA . HIS A 1 105 ? 24.378 1.741 -9.995 1.00 98.00 105 HIS A CA 1
ATOM 830 C C . HIS A 1 105 ? 23.814 0.441 -10.569 1.00 98.00 105 HIS A C 1
ATOM 832 O O . HIS A 1 105 ? 24.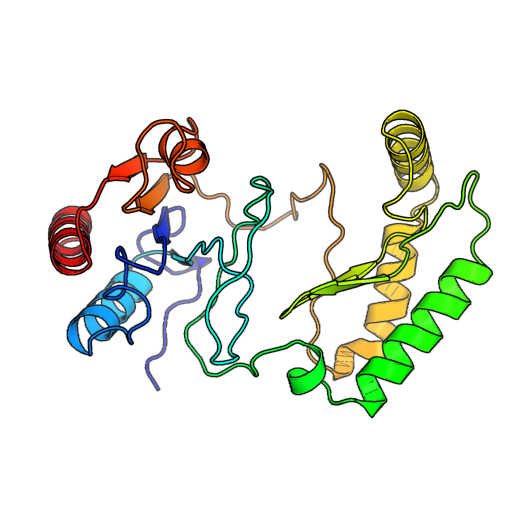078 0.115 -11.720 1.00 98.00 105 HIS A O 1
ATOM 838 N N . HIS A 1 106 ? 22.963 -0.257 -9.811 1.00 96.44 106 HIS A N 1
ATOM 839 C CA . HIS A 1 106 ? 22.360 -1.493 -10.293 1.00 96.44 106 HIS A CA 1
ATOM 840 C C . HIS A 1 106 ? 21.563 -1.276 -11.584 1.00 96.44 106 HIS A C 1
ATOM 842 O O . HIS A 1 106 ? 21.744 -2.013 -12.545 1.00 96.44 106 HIS A O 1
ATOM 848 N N . ILE A 1 107 ? 20.713 -0.244 -11.633 1.00 95.50 107 ILE A N 1
ATOM 849 C CA . ILE A 1 107 ? 19.915 0.073 -12.826 1.00 95.50 107 ILE A CA 1
ATOM 850 C C . ILE A 1 107 ? 20.797 0.523 -13.996 1.00 95.50 107 ILE A C 1
ATOM 852 O O . ILE A 1 107 ? 20.481 0.207 -15.146 1.00 95.50 107 ILE A O 1
ATOM 856 N N . ALA A 1 108 ? 21.897 1.233 -13.738 1.00 96.81 108 ALA A N 1
ATOM 857 C CA . ALA A 1 108 ? 22.846 1.621 -14.777 1.00 96.81 108 ALA A CA 1
ATOM 858 C C . ALA A 1 108 ? 23.424 0.387 -15.491 1.00 96.81 108 ALA A C 1
ATOM 860 O O . ALA A 1 108 ? 23.415 0.358 -16.722 1.00 96.81 108 ALA A O 1
ATOM 861 N N . ASP A 1 109 ? 23.776 -0.653 -14.732 1.00 96.69 109 ASP A N 1
ATOM 862 C CA . ASP A 1 109 ? 24.399 -1.882 -15.241 1.00 96.69 109 ASP A CA 1
ATOM 863 C C . ASP A 1 109 ? 23.404 -2.915 -15.804 1.00 96.69 109 ASP A C 1
ATOM 865 O O . ASP A 1 109 ? 23.816 -3.901 -16.412 1.00 96.69 109 ASP A O 1
ATOM 869 N N . LEU A 1 110 ? 22.090 -2.726 -15.616 1.00 95.38 110 LEU A N 1
ATOM 870 C CA . LEU A 1 110 ? 21.080 -3.635 -16.167 1.00 95.38 110 LEU A CA 1
ATOM 871 C C . LEU A 1 110 ? 21.078 -3.612 -17.698 1.00 95.38 110 LEU A C 1
ATOM 873 O O . LEU A 1 110 ? 20.897 -2.554 -18.302 1.00 95.38 110 LEU A O 1
ATOM 877 N N . ASP A 1 111 ? 21.165 -4.783 -18.317 1.00 94.25 111 ASP A N 1
ATOM 878 C CA . ASP A 1 111 ? 20.919 -4.948 -19.746 1.00 94.25 111 ASP A CA 1
ATOM 879 C C . ASP A 1 111 ? 19.439 -5.287 -19.963 1.00 94.25 111 ASP A C 1
ATOM 881 O O . ASP A 1 111 ? 19.002 -6.413 -19.738 1.00 94.25 111 ASP A O 1
ATOM 885 N N . ILE A 1 112 ? 18.639 -4.270 -20.290 1.00 95.50 112 ILE A N 1
ATOM 886 C CA . ILE A 1 112 ? 17.200 -4.402 -20.541 1.00 95.50 112 ILE A CA 1
ATOM 887 C C . ILE A 1 112 ? 16.830 -3.665 -21.831 1.00 95.50 112 ILE A C 1
ATOM 889 O O . ILE A 1 112 ? 17.462 -2.654 -22.146 1.00 95.50 112 ILE A O 1
ATOM 893 N N . PRO A 1 113 ? 15.777 -4.096 -22.554 1.00 93.25 113 PRO A N 1
ATOM 894 C CA . PRO A 1 113 ? 15.485 -3.581 -23.895 1.00 93.25 113 PRO A CA 1
ATOM 895 C C . PRO A 1 113 ? 15.244 -2.070 -23.955 1.00 93.25 113 PRO A C 1
ATOM 897 O O . PRO A 1 113 ? 15.502 -1.428 -24.971 1.00 93.25 113 PRO A O 1
ATOM 900 N N . VAL A 1 114 ? 14.706 -1.498 -22.875 1.00 92.88 114 VAL A N 1
ATOM 901 C CA . VAL A 1 114 ? 14.313 -0.094 -22.799 1.00 92.88 114 VAL A CA 1
ATOM 902 C C . VAL A 1 114 ? 14.642 0.470 -21.418 1.00 92.88 114 VAL A C 1
ATOM 904 O O . VAL A 1 114 ? 14.309 -0.129 -20.398 1.00 92.88 114 VAL A O 1
ATOM 907 N N . LYS A 1 115 ? 15.234 1.670 -21.394 1.00 96.56 115 LYS A N 1
ATOM 908 C CA . LYS A 1 115 ? 15.354 2.532 -20.210 1.00 96.56 115 LYS A CA 1
ATOM 909 C C . LYS A 1 115 ? 14.742 3.899 -20.517 1.00 96.56 115 LYS A C 1
ATOM 911 O O . LYS A 1 115 ? 14.910 4.435 -21.616 1.00 96.56 115 LYS A O 1
ATOM 916 N N . ARG A 1 116 ? 13.994 4.454 -19.566 1.00 95.81 116 ARG A N 1
ATOM 917 C CA . ARG A 1 116 ? 13.354 5.774 -19.666 1.00 95.81 116 ARG A CA 1
ATOM 918 C C . ARG A 1 116 ? 13.858 6.669 -18.539 1.00 95.81 116 ARG A C 1
ATOM 920 O O . ARG A 1 116 ? 15.051 6.924 -18.456 1.00 95.81 116 ARG A O 1
ATOM 927 N N . GLY A 1 117 ? 12.965 7.161 -17.688 1.00 86.94 117 GLY A N 1
ATOM 928 C CA . GLY A 1 117 ? 13.290 8.036 -16.567 1.00 86.94 117 GLY A CA 1
ATOM 929 C C . GLY A 1 117 ? 12.372 7.777 -15.381 1.00 86.94 117 GLY A C 1
ATOM 930 O O . GLY A 1 117 ? 11.405 7.019 -15.491 1.00 86.94 117 GLY A O 1
ATOM 931 N N . THR A 1 118 ? 12.677 8.413 -14.250 1.00 91.31 118 THR A N 1
ATOM 932 C CA . THR A 1 118 ? 11.980 8.186 -12.971 1.00 91.31 118 THR A CA 1
ATOM 933 C C . THR A 1 118 ? 12.158 6.736 -12.500 1.00 91.31 118 THR A C 1
ATOM 935 O O . THR A 1 118 ? 11.202 5.973 -12.345 1.00 91.31 118 THR A O 1
ATOM 938 N N . PHE A 1 119 ? 13.424 6.336 -12.338 1.00 92.88 119 PHE A N 1
ATOM 939 C CA . PHE A 1 119 ? 13.828 5.006 -11.865 1.00 92.88 119 PHE A CA 1
ATOM 940 C C . PHE A 1 119 ? 13.609 4.818 -10.364 1.00 92.88 119 PHE A C 1
ATOM 942 O O . PHE A 1 119 ? 13.370 3.704 -9.909 1.00 92.88 119 PHE A O 1
ATOM 949 N N . ILE A 1 120 ? 13.691 5.911 -9.607 1.00 90.81 120 ILE A N 1
ATOM 950 C CA . ILE A 1 120 ? 13.464 5.965 -8.167 1.00 90.81 120 ILE A CA 1
ATOM 951 C C . ILE A 1 120 ? 12.462 7.089 -7.923 1.00 90.81 120 ILE A C 1
ATOM 953 O O . ILE A 1 120 ? 12.707 8.231 -8.302 1.00 90.81 120 ILE A O 1
ATOM 957 N N . GLU A 1 121 ? 11.331 6.764 -7.312 1.00 83.94 121 GLU A N 1
ATOM 958 C CA . GLU A 1 121 ? 10.305 7.725 -6.913 1.00 83.94 121 GLU A CA 1
ATOM 959 C C . GLU A 1 121 ? 10.115 7.623 -5.400 1.00 83.94 121 GLU A C 1
ATOM 961 O O . GLU A 1 121 ? 9.645 6.606 -4.881 1.00 83.94 121 GLU A O 1
ATOM 966 N N . PHE A 1 122 ? 10.508 8.680 -4.693 1.00 80.50 122 PHE A N 1
ATOM 967 C CA . PHE A 1 122 ? 10.305 8.795 -3.256 1.00 80.50 122 PHE A CA 1
ATOM 968 C C . PHE A 1 122 ? 8.847 9.141 -2.951 1.00 80.50 122 PHE A C 1
ATOM 970 O O . PHE A 1 122 ? 8.258 10.024 -3.573 1.00 80.50 122 PHE A O 1
ATOM 977 N N . ARG A 1 123 ? 8.272 8.452 -1.968 1.00 75.06 123 ARG A N 1
ATOM 978 C CA . ARG A 1 123 ? 6.961 8.741 -1.383 1.00 75.06 123 ARG A CA 1
ATOM 979 C C . ARG A 1 123 ? 7.096 8.717 0.131 1.00 75.06 123 ARG A C 1
ATOM 981 O O . ARG A 1 123 ? 7.982 8.042 0.651 1.00 75.06 123 ARG A O 1
ATOM 988 N N . ASN A 1 124 ? 6.167 9.359 0.841 1.00 64.56 124 ASN A N 1
ATOM 989 C CA . ASN A 1 124 ? 6.297 9.554 2.287 1.00 64.56 124 ASN A CA 1
ATOM 990 C C . ASN A 1 124 ? 6.680 8.267 3.028 1.00 64.56 124 ASN A C 1
ATOM 992 O O . ASN A 1 124 ? 7.704 8.269 3.677 1.00 64.56 124 ASN A O 1
ATOM 996 N N . GLY A 1 125 ? 6.029 7.113 2.841 1.00 67.88 125 GLY A N 1
ATOM 997 C CA . GLY A 1 125 ? 6.510 5.874 3.492 1.00 67.88 125 GLY A CA 1
ATOM 998 C C . GLY A 1 125 ? 6.895 4.729 2.568 1.00 67.88 125 GLY A C 1
ATOM 999 O O . GLY A 1 125 ? 6.728 3.583 2.971 1.00 67.88 125 GLY A O 1
ATOM 1000 N N . MET A 1 126 ? 7.351 5.006 1.345 1.00 78.81 126 MET A N 1
ATOM 1001 C CA . MET A 1 126 ? 7.951 3.988 0.474 1.00 78.81 126 MET A CA 1
ATOM 1002 C C . MET A 1 126 ? 8.799 4.622 -0.627 1.00 78.81 126 MET A C 1
ATOM 1004 O O . MET A 1 126 ? 8.650 5.795 -0.946 1.00 78.81 126 MET A O 1
ATOM 1008 N N . VAL A 1 127 ? 9.640 3.816 -1.263 1.00 82.25 127 VAL A N 1
ATOM 1009 C CA . VAL A 1 127 ? 10.330 4.189 -2.497 1.00 82.25 127 VAL A CA 1
ATOM 1010 C C . VAL A 1 127 ? 9.896 3.215 -3.573 1.00 82.25 127 VAL A C 1
ATOM 1012 O O . VAL A 1 127 ? 10.020 2.003 -3.402 1.00 82.25 127 VAL A O 1
ATOM 1015 N N . ASN A 1 128 ? 9.398 3.745 -4.683 1.00 84.38 128 ASN A N 1
ATOM 1016 C CA . ASN A 1 128 ? 9.146 2.948 -5.870 1.00 84.38 128 ASN A CA 1
ATOM 1017 C C . ASN A 1 128 ? 10.419 2.893 -6.708 1.00 84.38 128 ASN A C 1
ATOM 1019 O O . ASN A 1 128 ? 10.947 3.933 -7.098 1.00 84.38 128 ASN A O 1
ATOM 1023 N N . ILE A 1 129 ? 10.876 1.682 -7.016 1.00 90.06 129 ILE A N 1
ATOM 1024 C CA . ILE A 1 129 ? 12.024 1.436 -7.889 1.00 90.06 129 ILE A CA 1
ATOM 1025 C C . ILE A 1 129 ? 11.512 0.779 -9.172 1.00 90.06 129 ILE A C 1
ATOM 1027 O O . ILE A 1 129 ? 10.846 -0.253 -9.118 1.00 90.06 129 ILE A O 1
ATOM 1031 N N . SER A 1 130 ? 11.806 1.377 -10.325 1.00 93.25 130 SER A N 1
ATOM 1032 C CA . SER A 1 130 ? 11.409 0.876 -11.642 1.00 93.25 130 SER A CA 1
ATOM 1033 C C . SER A 1 130 ? 12.637 0.744 -12.543 1.00 93.25 130 SER A C 1
ATOM 1035 O O . SER A 1 130 ? 13.179 1.778 -12.927 1.00 93.25 130 SER A O 1
ATOM 1037 N N . PRO A 1 131 ? 13.073 -0.477 -12.920 1.00 94.44 131 PRO A N 1
ATOM 1038 C CA . PRO A 1 131 ? 14.206 -0.663 -13.832 1.00 94.44 131 PRO A CA 1
ATOM 1039 C C . PRO A 1 131 ? 14.011 -0.003 -15.203 1.00 94.44 131 PRO A C 1
ATOM 1041 O O . PRO A 1 131 ? 14.917 0.656 -15.703 1.00 94.44 131 PRO A O 1
ATOM 1044 N N . VAL A 1 132 ? 12.810 -0.123 -15.784 1.00 95.06 132 VAL A N 1
ATOM 1045 C CA . VAL A 1 132 ? 12.455 0.515 -17.067 1.00 95.06 132 VAL A CA 1
ATOM 1046 C C . VAL A 1 132 ? 12.249 2.031 -16.926 1.00 95.06 132 VAL A C 1
ATOM 1048 O O . VAL A 1 132 ? 12.458 2.781 -17.878 1.00 95.06 132 VAL A O 1
ATOM 1051 N N . GLY A 1 133 ? 11.898 2.501 -15.724 1.00 92.25 133 GLY A N 1
ATOM 1052 C CA . GLY A 1 133 ? 11.546 3.890 -15.424 1.00 92.25 133 GLY A CA 1
ATOM 1053 C C . GLY A 1 133 ? 10.040 4.158 -15.535 1.00 92.25 133 GLY A C 1
ATOM 1054 O O . GLY A 1 133 ? 9.364 3.665 -16.436 1.00 92.25 133 GLY A O 1
ATOM 1055 N N . ARG A 1 134 ? 9.472 4.949 -14.614 1.00 86.19 134 ARG A N 1
ATOM 1056 C CA . ARG A 1 134 ? 8.024 5.256 -14.603 1.00 86.19 134 ARG A CA 1
ATOM 1057 C C . ARG A 1 134 ? 7.570 6.110 -15.787 1.00 86.19 134 ARG A C 1
ATOM 1059 O O . ARG A 1 134 ? 6.387 6.082 -16.113 1.00 86.19 134 ARG A O 1
ATOM 1066 N N . ASN A 1 135 ? 8.484 6.798 -16.466 1.00 90.69 135 ASN A N 1
ATOM 1067 C CA . ASN A 1 135 ? 8.159 7.566 -17.672 1.00 90.69 135 ASN A CA 1
ATOM 1068 C C . ASN A 1 135 ? 7.966 6.681 -18.920 1.00 90.69 135 ASN A C 1
ATOM 1070 O O . ASN A 1 135 ? 7.713 7.214 -19.995 1.00 90.69 135 ASN A O 1
ATOM 1074 N N . ALA A 1 136 ? 8.105 5.356 -18.800 1.00 89.00 136 ALA A N 1
ATOM 1075 C CA . ALA A 1 136 ? 7.806 4.428 -19.883 1.00 89.00 136 ALA A CA 1
ATOM 1076 C C . ALA A 1 136 ? 6.324 4.455 -20.274 1.00 89.00 136 ALA A C 1
ATOM 1078 O O . ALA A 1 136 ? 5.449 4.533 -19.401 1.00 89.00 136 ALA A O 1
ATOM 1079 N N . SER A 1 137 ? 6.066 4.360 -21.579 1.00 90.69 137 SER A N 1
ATOM 1080 C CA . SER A 1 137 ? 4.719 4.260 -22.147 1.00 90.69 137 SER A CA 1
ATOM 1081 C C . SER A 1 137 ? 4.037 2.947 -21.744 1.00 90.69 137 SER A C 1
ATOM 1083 O O . SER A 1 137 ? 4.676 2.027 -21.232 1.00 90.69 137 SER A O 1
ATOM 1085 N N . ASN A 1 138 ? 2.729 2.827 -21.977 1.00 83.62 138 ASN A N 1
ATOM 1086 C CA . ASN A 1 138 ? 2.006 1.590 -21.660 1.00 83.62 138 ASN A CA 1
ATOM 1087 C C . ASN A 1 138 ? 2.540 0.385 -22.451 1.00 83.62 138 ASN A C 1
ATOM 1089 O O . ASN A 1 138 ? 2.714 -0.687 -21.872 1.00 83.62 138 ASN A O 1
ATOM 1093 N N . ASP A 1 139 ? 2.881 0.576 -23.725 1.00 91.69 139 ASP A N 1
ATOM 1094 C CA . ASP A 1 139 ? 3.439 -0.487 -24.566 1.00 91.69 139 ASP A CA 1
ATOM 1095 C C . ASP A 1 139 ? 4.836 -0.903 -24.092 1.00 91.69 139 ASP A C 1
ATOM 1097 O O . ASP A 1 139 ? 5.136 -2.092 -23.997 1.00 91.69 139 ASP A O 1
ATOM 1101 N N . GLU A 1 140 ? 5.676 0.063 -23.708 1.00 89.75 140 GLU A N 1
ATOM 1102 C CA . GLU A 1 140 ? 7.007 -0.200 -23.149 1.00 89.75 140 GLU A CA 1
ATOM 1103 C C . GLU A 1 140 ? 6.928 -0.924 -21.805 1.00 89.75 140 GLU A C 1
ATOM 1105 O O . GLU A 1 140 ? 7.713 -1.834 -21.542 1.00 89.75 140 GLU A O 1
ATOM 1110 N N . ARG A 1 141 ? 5.962 -0.552 -20.956 1.00 85.25 141 ARG A N 1
ATOM 1111 C CA . ARG A 1 141 ? 5.707 -1.229 -19.679 1.00 85.25 141 ARG A CA 1
ATOM 1112 C C . ARG A 1 141 ? 5.267 -2.667 -19.898 1.00 85.25 141 ARG A C 1
ATOM 1114 O O . ARG A 1 141 ? 5.789 -3.547 -19.222 1.00 85.25 141 ARG A O 1
ATOM 1121 N N . LYS A 1 142 ? 4.356 -2.908 -20.845 1.00 86.81 142 LYS A N 1
ATOM 1122 C CA . LYS A 1 142 ? 3.914 -4.261 -21.188 1.00 86.81 142 LYS A CA 1
ATOM 1123 C C . LYS A 1 142 ? 5.075 -5.096 -21.735 1.00 86.81 142 LYS A C 1
ATOM 1125 O O . LYS A 1 142 ? 5.284 -6.214 -21.281 1.00 86.81 142 LYS A O 1
ATOM 1130 N N . ALA A 1 143 ? 5.865 -4.540 -22.653 1.00 91.75 143 ALA A N 1
ATOM 1131 C CA . ALA A 1 143 ? 7.041 -5.216 -23.194 1.00 91.75 143 ALA A CA 1
ATOM 1132 C C . ALA A 1 143 ? 8.070 -5.540 -22.098 1.00 91.75 143 ALA A C 1
ATOM 1134 O O . ALA A 1 143 ? 8.637 -6.631 -22.084 1.00 91.75 143 ALA A O 1
ATOM 1135 N N . PHE A 1 144 ? 8.280 -4.623 -21.149 1.00 91.81 144 PHE A N 1
ATOM 1136 C CA . PHE A 1 144 ? 9.136 -4.871 -19.993 1.00 91.81 144 PHE A CA 1
ATOM 1137 C C . PHE A 1 144 ? 8.559 -5.936 -19.053 1.00 91.81 144 PHE A C 1
ATOM 1139 O O . PHE A 1 144 ? 9.319 -6.747 -18.542 1.00 91.81 144 PHE A O 1
ATOM 1146 N N . GLU A 1 145 ? 7.244 -5.970 -18.828 1.00 87.56 145 GLU A N 1
ATOM 1147 C CA . GLU A 1 145 ? 6.602 -7.013 -18.019 1.00 87.56 145 GLU A CA 1
ATOM 1148 C C . GLU A 1 145 ? 6.794 -8.401 -18.645 1.00 87.56 145 GLU A C 1
ATOM 1150 O O . GLU A 1 145 ? 7.190 -9.339 -17.952 1.00 87.56 145 GLU A O 1
ATOM 1155 N N . ASP A 1 146 ? 6.575 -8.520 -19.956 1.00 90.81 146 ASP A N 1
ATOM 1156 C CA . ASP A 1 146 ? 6.783 -9.764 -20.700 1.00 90.81 146 ASP A CA 1
ATOM 1157 C C . ASP A 1 146 ? 8.270 -10.181 -20.673 1.00 90.81 146 ASP A C 1
ATOM 1159 O O . ASP A 1 146 ? 8.591 -11.354 -20.473 1.00 90.81 146 ASP A O 1
ATOM 1163 N N . TYR A 1 147 ? 9.191 -9.217 -20.783 1.00 92.75 147 TYR A N 1
ATOM 1164 C CA . TYR A 1 147 ? 10.631 -9.450 -20.647 1.00 92.75 147 TYR A CA 1
ATOM 1165 C C . TYR A 1 147 ? 11.023 -9.904 -19.229 1.00 92.75 147 TYR A C 1
ATOM 1167 O O . TYR A 1 147 ? 11.788 -10.858 -19.070 1.00 92.75 147 TYR A O 1
ATOM 1175 N N . ASP A 1 148 ? 10.493 -9.250 -18.195 1.00 90.25 148 ASP A N 1
ATOM 1176 C CA . ASP A 1 148 ? 10.787 -9.521 -16.787 1.00 90.25 148 ASP A CA 1
ATOM 1177 C C . ASP A 1 148 ? 10.296 -10.902 -16.338 1.00 90.25 148 ASP A C 1
ATOM 1179 O O . ASP A 1 148 ? 10.994 -11.563 -15.574 1.00 90.25 148 ASP A O 1
ATOM 1183 N N . LYS A 1 149 ? 9.163 -11.385 -16.864 1.00 87.75 149 LYS A N 1
ATOM 1184 C CA . LYS A 1 149 ? 8.665 -12.749 -16.598 1.00 87.75 149 LYS A CA 1
ATOM 1185 C C . LYS A 1 149 ? 9.653 -13.837 -17.017 1.00 87.75 149 LYS A C 1
ATOM 1187 O O . LYS A 1 149 ? 9.726 -14.886 -16.383 1.00 87.75 149 LYS A O 1
ATOM 1192 N N . ILE A 1 150 ? 10.419 -13.589 -18.077 1.00 93.81 150 ILE A N 1
ATOM 1193 C CA . ILE A 1 150 ? 11.404 -14.539 -18.604 1.00 93.81 150 ILE A CA 1
ATOM 1194 C C . ILE A 1 150 ? 12.752 -14.358 -17.892 1.00 93.81 150 ILE A C 1
ATOM 1196 O O . ILE A 1 150 ? 13.381 -15.333 -17.484 1.00 93.81 150 ILE A O 1
ATOM 1200 N N . HIS A 1 151 ? 13.187 -13.108 -17.713 1.00 94.25 151 HIS A N 1
ATOM 1201 C CA . HIS A 1 151 ? 14.545 -12.779 -17.262 1.00 94.25 151 HIS A CA 1
ATOM 1202 C C . HIS A 1 151 ? 14.656 -12.503 -15.756 1.00 94.25 151 HIS A C 1
ATOM 1204 O O . HIS A 1 151 ? 15.762 -12.340 -15.254 1.00 94.25 151 HIS A O 1
ATOM 1210 N N . ASN A 1 152 ? 13.539 -12.471 -15.023 1.00 92.31 152 ASN A N 1
ATOM 1211 C CA . ASN A 1 152 ? 13.467 -12.284 -13.570 1.00 92.31 152 ASN A CA 1
ATOM 1212 C C . ASN A 1 152 ? 14.148 -11.002 -13.041 1.00 92.31 152 ASN A C 1
ATOM 1214 O O . ASN A 1 152 ? 14.579 -10.962 -11.887 1.00 92.31 152 ASN A O 1
ATOM 1218 N N . VAL A 1 153 ? 14.211 -9.933 -13.844 1.00 93.19 153 VAL A N 1
ATOM 1219 C CA . VAL A 1 153 ? 14.957 -8.696 -13.536 1.00 93.19 153 VAL A CA 1
ATOM 1220 C C . VAL A 1 153 ? 14.583 -8.124 -12.162 1.00 93.19 153 VAL A C 1
ATOM 1222 O O . VAL A 1 153 ? 15.450 -7.889 -11.319 1.00 93.19 153 VAL A O 1
ATOM 1225 N N . ARG A 1 154 ? 13.287 -7.920 -11.895 1.00 87.69 154 ARG A N 1
ATOM 1226 C CA . ARG A 1 154 ? 12.782 -7.365 -10.628 1.00 87.69 154 ARG A CA 1
ATOM 1227 C C . ARG A 1 154 ? 13.014 -8.316 -9.458 1.00 87.69 154 ARG A C 1
ATOM 1229 O O . ARG A 1 154 ? 13.352 -7.859 -8.366 1.00 87.69 154 ARG A O 1
ATOM 1236 N N . ARG A 1 155 ? 12.845 -9.623 -9.670 1.00 87.19 155 ARG A N 1
ATOM 1237 C CA . ARG A 1 155 ? 13.042 -10.649 -8.635 1.00 87.19 155 ARG A CA 1
ATOM 1238 C C . ARG A 1 155 ? 14.488 -10.678 -8.162 1.00 87.19 155 ARG A C 1
ATOM 1240 O O . ARG A 1 155 ? 14.741 -10.612 -6.958 1.00 87.19 155 ARG A O 1
ATOM 1247 N N . ASP A 1 156 ? 15.418 -10.714 -9.103 1.00 91.75 156 ASP A N 1
ATOM 1248 C CA . ASP A 1 156 ? 16.844 -10.792 -8.814 1.00 91.75 156 ASP A CA 1
ATOM 1249 C C . ASP A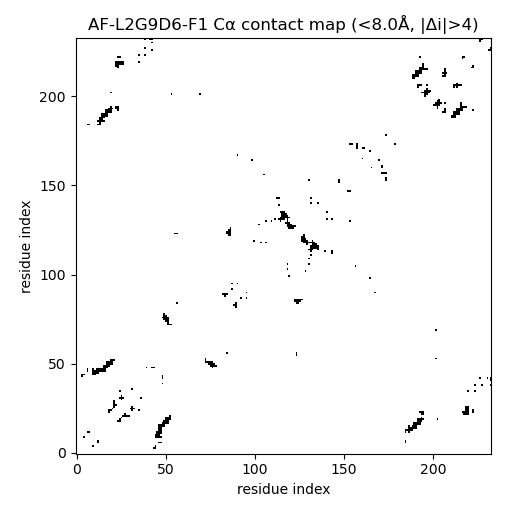 1 156 ? 17.350 -9.473 -8.210 1.00 91.75 156 ASP A C 1
ATOM 1251 O O . ASP A 1 156 ? 18.168 -9.474 -7.286 1.00 91.75 156 ASP A O 1
ATOM 1255 N N . PHE A 1 157 ? 16.797 -8.333 -8.639 1.00 93.75 157 PHE A N 1
ATOM 1256 C CA . PHE A 1 157 ? 17.091 -7.050 -8.009 1.00 93.75 157 PHE A CA 1
ATOM 1257 C C . PHE A 1 157 ? 16.577 -6.980 -6.561 1.00 93.75 157 PHE A C 1
ATOM 1259 O O . PHE A 1 157 ? 17.307 -6.562 -5.660 1.00 93.75 157 PHE A O 1
ATOM 1266 N N . VAL A 1 158 ? 15.354 -7.451 -6.291 1.00 84.31 158 VAL A N 1
ATOM 1267 C CA . VAL A 1 158 ? 14.816 -7.535 -4.922 1.00 84.31 158 VAL A CA 1
ATOM 1268 C C . VAL A 1 158 ? 15.670 -8.441 -4.035 1.00 84.31 158 VAL A C 1
ATOM 1270 O O . VAL A 1 158 ? 15.881 -8.106 -2.870 1.00 84.31 158 VAL A O 1
ATOM 1273 N N . ALA A 1 159 ? 16.193 -9.554 -4.557 1.00 85.69 159 ALA A N 1
ATOM 1274 C CA . ALA A 1 159 ? 17.109 -10.414 -3.809 1.00 85.69 159 ALA A CA 1
ATOM 1275 C C . ALA A 1 159 ? 18.381 -9.656 -3.388 1.00 85.69 159 ALA A C 1
ATOM 1277 O O . ALA A 1 159 ? 18.721 -9.650 -2.205 1.00 85.69 159 ALA A O 1
ATOM 1278 N N . LYS A 1 160 ? 19.006 -8.919 -4.317 1.00 92.88 160 LYS A N 1
ATOM 1279 C CA . LYS A 1 160 ? 20.184 -8.073 -4.044 1.00 92.88 160 LYS A CA 1
ATOM 1280 C C . LYS A 1 160 ? 19.890 -6.963 -3.028 1.00 92.88 160 LYS A C 1
ATOM 1282 O O . LYS A 1 160 ? 20.708 -6.676 -2.155 1.00 92.88 160 LYS A O 1
ATOM 1287 N N . LEU A 1 161 ? 18.709 -6.347 -3.107 1.00 88.12 161 LEU A N 1
ATOM 1288 C CA . LEU A 1 161 ? 18.272 -5.341 -2.136 1.00 88.12 161 LEU A CA 1
ATOM 1289 C C . LEU A 1 161 ? 18.065 -5.943 -0.739 1.00 88.12 161 LEU A C 1
ATOM 1291 O O . LEU A 1 161 ? 18.481 -5.337 0.246 1.00 88.12 161 LEU A O 1
ATOM 1295 N N . ARG A 1 162 ? 17.462 -7.134 -0.640 1.00 83.00 162 ARG A N 1
ATOM 1296 C CA . ARG A 1 162 ? 17.277 -7.845 0.636 1.00 83.00 162 ARG A CA 1
ATOM 1297 C C . ARG A 1 162 ? 18.604 -8.228 1.270 1.00 83.00 162 ARG A C 1
ATOM 1299 O O . ARG A 1 162 ? 18.766 -8.029 2.468 1.00 83.00 162 ARG A O 1
ATOM 1306 N N . GLU A 1 163 ? 19.538 -8.739 0.477 1.00 90.62 163 GLU A N 1
ATOM 1307 C CA . GLU A 1 163 ? 20.878 -9.089 0.944 1.00 90.62 163 GLU A CA 1
ATOM 1308 C C . GLU A 1 163 ? 21.591 -7.866 1.537 1.00 90.62 163 GLU A C 1
ATOM 1310 O O . GLU A 1 163 ? 22.089 -7.917 2.660 1.00 90.62 163 GLU A O 1
ATOM 1315 N N . LYS A 1 164 ? 21.575 -6.732 0.825 1.00 90.81 164 LYS A N 1
ATOM 1316 C CA . LYS A 1 164 ? 22.303 -5.533 1.251 1.00 90.81 164 LYS A CA 1
ATOM 1317 C C . LYS A 1 164 ? 21.606 -4.741 2.361 1.00 90.81 164 LYS A C 1
ATOM 1319 O O . LYS A 1 164 ? 22.274 -4.242 3.263 1.00 90.81 164 LYS A O 1
ATOM 1324 N N . PHE A 1 165 ? 20.283 -4.606 2.307 1.00 87.44 165 PHE A N 1
ATOM 1325 C CA . PHE A 1 165 ? 19.513 -3.681 3.151 1.00 87.44 165 PHE A CA 1
ATOM 1326 C C . PHE A 1 165 ? 18.498 -4.371 4.070 1.00 87.44 165 PHE A C 1
ATOM 1328 O O . PHE A 1 165 ? 17.732 -3.693 4.753 1.00 87.44 165 PHE A O 1
ATOM 1335 N N . GLY A 1 166 ? 18.474 -5.707 4.131 1.00 77.62 166 GLY A N 1
ATOM 1336 C CA . GLY A 1 166 ? 17.538 -6.457 4.980 1.00 77.62 166 GLY A CA 1
ATOM 1337 C C . GLY A 1 166 ? 17.645 -6.115 6.470 1.00 77.62 166 GLY A C 1
ATOM 1338 O O . GLY A 1 166 ? 16.644 -6.133 7.183 1.00 77.62 166 GLY A O 1
ATOM 1339 N N . HIS A 1 167 ? 18.833 -5.704 6.922 1.00 79.88 167 HIS A N 1
ATOM 1340 C CA . HIS A 1 167 ? 19.088 -5.255 8.293 1.00 79.88 167 HIS A CA 1
ATOM 1341 C C . HIS A 1 167 ? 18.342 -3.959 8.673 1.00 79.88 167 HIS A C 1
ATOM 1343 O O . HIS A 1 167 ? 18.166 -3.690 9.857 1.00 79.88 167 HIS A O 1
ATOM 1349 N N . LEU A 1 168 ? 17.860 -3.179 7.696 1.00 72.88 168 LEU A N 1
ATOM 1350 C CA . LEU A 1 168 ? 17.108 -1.938 7.923 1.00 72.88 168 LEU A CA 1
ATOM 1351 C C . LEU A 1 168 ? 15.616 -2.171 8.222 1.00 72.88 168 LEU A C 1
ATOM 1353 O O . LEU A 1 168 ? 14.854 -1.214 8.345 1.00 72.88 168 LEU A O 1
ATOM 1357 N N . GLY A 1 169 ? 15.159 -3.428 8.296 1.00 74.75 169 GLY A N 1
ATOM 1358 C CA . GLY A 1 169 ? 13.751 -3.746 8.564 1.00 74.75 169 GLY A CA 1
ATOM 1359 C C . GLY A 1 169 ? 12.800 -3.355 7.425 1.00 74.75 169 GLY A C 1
ATOM 1360 O O . GLY A 1 169 ? 11.613 -3.113 7.657 1.00 74.75 169 GLY A O 1
ATOM 1361 N N . LEU A 1 170 ? 13.316 -3.268 6.195 1.00 73.25 170 LEU A N 1
ATOM 1362 C CA . LEU A 1 170 ? 12.547 -2.939 4.996 1.00 73.25 170 LEU A CA 1
ATOM 1363 C C . LEU A 1 170 ? 11.817 -4.165 4.438 1.00 73.25 170 LEU A C 1
ATOM 1365 O O . LEU A 1 170 ? 12.333 -5.281 4.443 1.00 73.25 170 LEU A O 1
ATOM 1369 N N . THR A 1 171 ? 10.622 -3.943 3.888 1.00 73.06 171 THR A N 1
ATOM 1370 C CA . THR A 1 171 ? 9.899 -4.950 3.101 1.00 73.06 171 THR A CA 1
ATOM 1371 C C . THR A 1 171 ? 10.006 -4.611 1.621 1.00 73.06 171 THR A C 1
ATOM 1373 O O . THR A 1 171 ? 9.668 -3.504 1.212 1.00 73.06 171 THR A O 1
ATOM 1376 N N . PHE A 1 172 ? 10.440 -5.580 0.815 1.00 74.81 172 PHE A N 1
ATOM 1377 C CA . PHE A 1 172 ? 10.557 -5.438 -0.635 1.00 74.81 172 PHE A CA 1
ATOM 1378 C C . PHE A 1 172 ? 9.452 -6.228 -1.326 1.00 74.81 172 PHE A C 1
ATOM 1380 O O . PHE A 1 172 ? 9.401 -7.461 -1.206 1.00 74.81 172 PHE A O 1
ATOM 1387 N N . SER A 1 173 ? 8.607 -5.507 -2.057 1.00 72.56 173 SER A N 1
ATOM 1388 C CA . SER A 1 173 ? 7.459 -6.040 -2.787 1.00 72.56 173 SER A CA 1
ATOM 1389 C C . SER A 1 173 ? 7.577 -5.673 -4.260 1.00 72.56 173 SER A C 1
ATOM 1391 O O . SER A 1 173 ? 7.851 -4.522 -4.594 1.00 72.56 173 SER A O 1
ATOM 1393 N N . ILE A 1 174 ? 7.354 -6.647 -5.139 1.00 72.31 174 ILE A N 1
ATOM 1394 C CA . ILE A 1 174 ? 7.280 -6.412 -6.581 1.00 72.31 174 ILE A CA 1
ATOM 1395 C C . ILE A 1 174 ? 5.840 -6.004 -6.891 1.00 72.31 174 ILE A C 1
ATOM 1397 O O . ILE A 1 174 ? 4.910 -6.765 -6.642 1.00 72.31 174 ILE A O 1
ATOM 1401 N N . GLY A 1 175 ? 5.658 -4.771 -7.365 1.00 58.66 175 GLY A N 1
ATOM 1402 C CA . GLY A 1 175 ? 4.365 -4.260 -7.818 1.00 58.66 175 GLY A CA 1
ATOM 1403 C C . GLY A 1 175 ? 4.089 -4.620 -9.280 1.00 58.66 175 GLY A C 1
ATOM 1404 O O . GLY A 1 175 ? 5.015 -4.743 -10.084 1.00 58.66 175 GLY A O 1
ATOM 1405 N N . GLY A 1 176 ? 2.810 -4.772 -9.614 1.00 57.41 176 GLY A N 1
ATOM 1406 C CA . GLY A 1 176 ? 2.305 -5.250 -10.903 1.00 57.41 176 GLY A CA 1
ATOM 1407 C C . GLY A 1 176 ? 1.102 -6.171 -10.683 1.00 57.41 176 GLY A C 1
ATOM 1408 O O . GLY A 1 176 ? 0.640 -6.329 -9.554 1.00 57.41 176 GLY A O 1
ATOM 1409 N N . THR A 1 177 ? 0.613 -6.807 -11.740 1.00 41.97 177 THR A N 1
ATOM 1410 C CA . THR A 1 177 ? -0.459 -7.826 -11.712 1.00 41.97 177 THR A CA 1
ATOM 1411 C C . THR A 1 177 ? -0.136 -9.057 -10.845 1.00 41.97 177 THR A C 1
ATOM 1413 O O . THR A 1 177 ? -1.033 -9.831 -10.528 1.00 41.97 177 THR A O 1
ATOM 1416 N N . GLU A 1 178 ? 1.108 -9.220 -10.385 1.00 40.53 178 GLU A N 1
ATOM 1417 C CA . GLU A 1 178 ? 1.585 -10.383 -9.619 1.00 40.53 178 GLU A CA 1
ATOM 1418 C C . GLU A 1 178 ? 1.666 -10.146 -8.096 1.00 40.53 178 GLU A C 1
ATOM 1420 O O . GLU A 1 178 ? 2.560 -10.635 -7.410 1.00 40.53 178 GLU A O 1
ATOM 1425 N N . ALA A 1 179 ? 0.705 -9.421 -7.520 1.00 44.16 179 ALA A N 1
ATOM 1426 C CA . ALA A 1 179 ? 0.609 -9.222 -6.067 1.00 44.16 179 ALA A CA 1
ATOM 1427 C C . ALA A 1 179 ? -0.016 -10.410 -5.296 1.00 44.16 179 ALA A C 1
ATOM 1429 O O . ALA A 1 179 ? -0.393 -10.257 -4.133 1.00 44.16 179 ALA A O 1
ATOM 1430 N N . LYS A 1 180 ? -0.146 -11.600 -5.896 1.00 39.19 180 LYS A N 1
ATOM 1431 C CA . LYS A 1 180 ? -0.596 -12.799 -5.172 1.00 39.19 180 LYS A CA 1
ATOM 1432 C C . LYS A 1 180 ? 0.614 -13.533 -4.600 1.00 39.19 180 LYS A C 1
ATOM 1434 O O . LYS A 1 180 ? 1.252 -14.321 -5.285 1.00 39.19 180 LYS A O 1
ATOM 1439 N N . LYS A 1 181 ? 0.931 -13.280 -3.327 1.00 42.62 181 LYS A N 1
ATOM 1440 C CA . LYS A 1 181 ? 1.804 -14.181 -2.559 1.00 42.62 181 LYS A CA 1
ATOM 1441 C C . LYS A 1 181 ? 1.088 -15.520 -2.364 1.00 42.62 181 LYS A C 1
ATOM 1443 O O . LYS A 1 181 ? -0.029 -15.535 -1.847 1.00 42.62 181 LYS A O 1
ATOM 1448 N N . GLU A 1 182 ? 1.744 -16.628 -2.699 1.00 41.06 182 GLU A N 1
ATOM 1449 C CA . GLU A 1 182 ? 1.344 -17.948 -2.201 1.00 41.06 182 GLU A CA 1
ATOM 1450 C C . GLU A 1 182 ? 1.367 -17.932 -0.661 1.00 41.06 182 GLU A C 1
ATOM 1452 O O . GLU A 1 182 ? 2.350 -17.506 -0.052 1.00 41.06 182 GLU A O 1
ATOM 1457 N N . GLY A 1 183 ? 0.257 -18.326 -0.028 1.00 53.94 183 GLY A N 1
ATOM 1458 C CA . GLY A 1 183 ? 0.116 -18.387 1.435 1.00 53.94 183 GLY A CA 1
ATOM 1459 C C . GLY A 1 183 ? -0.357 -17.103 2.135 1.00 53.94 183 GLY A C 1
ATOM 1460 O O . GLY A 1 183 ? -0.428 -17.086 3.360 1.00 53.94 183 GLY A O 1
ATOM 1461 N N . GLY A 1 184 ? -0.690 -16.032 1.406 1.00 58.91 184 GLY A N 1
ATOM 1462 C CA . GLY A 1 184 ? -1.328 -14.849 2.000 1.00 58.91 184 GLY A CA 1
ATOM 1463 C C . GLY A 1 184 ? -2.807 -15.080 2.335 1.00 58.91 184 GLY A C 1
ATOM 1464 O O . GLY A 1 184 ? -3.504 -15.794 1.613 1.00 58.91 184 GLY A O 1
ATOM 1465 N N . ILE A 1 185 ? -3.308 -14.445 3.402 1.00 63.12 185 ILE A N 1
ATOM 1466 C CA . ILE A 1 185 ? -4.748 -14.4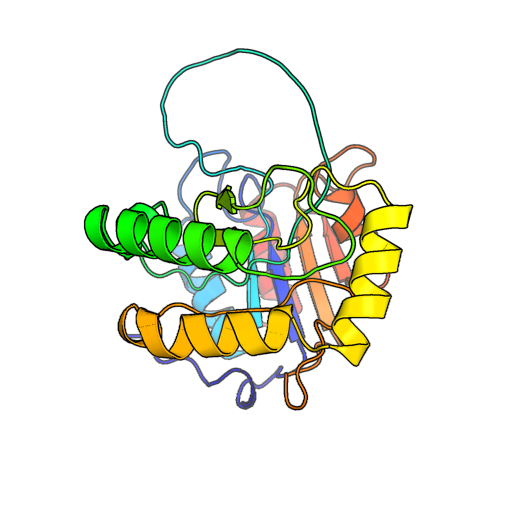24 3.699 1.00 63.12 185 ILE A CA 1
ATOM 1467 C C . ILE A 1 185 ? -5.477 -13.770 2.526 1.00 63.12 185 ILE A C 1
ATOM 1469 O O . ILE A 1 185 ? -5.187 -12.634 2.148 1.00 63.12 185 ILE A O 1
ATOM 1473 N N . THR A 1 186 ? -6.427 -14.503 1.957 1.00 76.38 186 THR A N 1
ATOM 1474 C CA . THR A 1 186 ? -7.375 -13.955 0.991 1.00 76.38 186 THR A CA 1
ATOM 1475 C C . THR A 1 186 ? -8.565 -13.421 1.771 1.00 76.38 186 THR A C 1
ATOM 1477 O O . THR A 1 186 ? -9.208 -14.179 2.495 1.00 76.38 186 THR A O 1
ATOM 1480 N N . TYR A 1 187 ? -8.822 -12.119 1.656 1.00 78.25 187 TYR A N 1
ATOM 1481 C CA . TYR A 1 187 ? -9.987 -11.498 2.272 1.00 78.25 187 TYR A CA 1
ATOM 1482 C C . TYR A 1 187 ? -11.204 -11.705 1.371 1.00 78.25 187 TYR A C 1
ATOM 1484 O O . TYR A 1 187 ? -11.172 -11.323 0.202 1.00 78.25 187 TYR A O 1
ATOM 1492 N N . ASP A 1 188 ? -12.242 -12.334 1.913 1.00 87.38 188 ASP A N 1
ATOM 1493 C CA . ASP A 1 188 ? -13.539 -12.528 1.252 1.00 87.38 188 ASP A CA 1
ATOM 1494 C C . ASP A 1 188 ? -14.511 -11.388 1.581 1.00 87.38 188 ASP A C 1
ATOM 1496 O O . ASP A 1 188 ? -15.373 -11.051 0.776 1.00 87.38 188 ASP A O 1
ATOM 1500 N N . THR A 1 189 ? -14.327 -10.768 2.746 1.00 89.69 189 THR A N 1
ATOM 1501 C CA . THR A 1 189 ? -15.202 -9.738 3.292 1.00 89.69 189 THR A CA 1
ATOM 1502 C C . THR A 1 189 ? -14.377 -8.483 3.532 1.00 89.69 189 THR A C 1
ATOM 1504 O O . THR A 1 189 ? -13.601 -8.405 4.488 1.00 89.69 189 THR A O 1
ATOM 1507 N N . ILE A 1 190 ? -14.518 -7.495 2.653 1.00 89.12 190 ILE A N 1
ATOM 1508 C CA . ILE A 1 190 ? -13.777 -6.233 2.726 1.00 89.12 190 ILE A CA 1
ATOM 1509 C C . ILE A 1 190 ? -14.776 -5.123 3.027 1.00 89.12 190 ILE A C 1
ATOM 1511 O O . ILE A 1 190 ? -15.449 -4.638 2.128 1.00 89.12 190 ILE A O 1
ATOM 1515 N N . HIS A 1 191 ? -14.891 -4.706 4.283 1.00 94.94 191 HIS A N 1
ATOM 1516 C CA . HIS A 1 191 ? -15.674 -3.519 4.615 1.00 94.94 191 HIS A CA 1
ATOM 1517 C C . HIS A 1 191 ? -14.868 -2.265 4.306 1.00 94.94 191 HIS A C 1
ATOM 1519 O O . HIS A 1 191 ? -13.683 -2.202 4.636 1.00 94.94 191 HIS A O 1
ATOM 1525 N N . PHE A 1 192 ? -15.513 -1.260 3.728 1.00 93.62 192 PHE A N 1
ATOM 1526 C CA . PHE A 1 192 ? -14.921 0.057 3.542 1.00 93.62 192 PHE A CA 1
ATOM 1527 C C . PHE A 1 192 ? -15.820 1.125 4.160 1.00 93.62 192 PHE A C 1
ATOM 1529 O O . PHE A 1 192 ? -17.025 1.094 3.949 1.00 93.62 192 PHE A O 1
ATOM 1536 N N . PHE A 1 193 ? -15.245 2.049 4.922 1.00 96.31 193 PHE A N 1
ATOM 1537 C CA . PHE A 1 193 ? -15.939 3.173 5.548 1.00 96.31 193 PHE A CA 1
ATOM 1538 C C . PHE A 1 193 ? -15.354 4.469 4.999 1.00 96.31 193 PHE A C 1
ATOM 1540 O O . PHE A 1 193 ? -14.130 4.609 5.008 1.00 96.31 193 PHE A O 1
ATOM 1547 N N . GLY A 1 194 ? -16.198 5.397 4.553 1.00 93.25 194 GLY A N 1
ATOM 1548 C CA . GLY A 1 194 ? -15.746 6.682 4.019 1.00 93.25 194 GLY A CA 1
ATOM 1549 C C . GLY A 1 194 ? -16.835 7.746 4.020 1.00 93.25 194 GLY A C 1
ATOM 1550 O O . GLY A 1 194 ? -18.028 7.423 3.978 1.00 93.25 194 GLY A O 1
ATOM 1551 N N . ASP A 1 195 ? -16.423 9.010 4.065 1.00 93.69 195 ASP A N 1
ATOM 1552 C CA . ASP A 1 195 ? -17.323 10.159 4.125 1.00 93.69 195 ASP A CA 1
ATOM 1553 C C . ASP A 1 195 ? -17.647 10.723 2.731 1.00 93.69 195 ASP A C 1
ATOM 1555 O O . ASP A 1 195 ? -18.767 11.168 2.461 1.00 93.69 195 ASP A O 1
ATOM 1559 N N . LYS A 1 196 ? -16.704 10.630 1.787 1.00 87.88 196 LYS A N 1
ATOM 1560 C CA . LYS A 1 196 ? -16.820 11.194 0.433 1.00 87.88 196 LYS A CA 1
ATOM 1561 C C . LYS A 1 196 ? -17.136 10.122 -0.607 1.00 87.88 196 LYS A C 1
ATOM 1563 O O . LYS A 1 196 ? -16.433 9.962 -1.603 1.00 87.88 196 LYS A O 1
ATOM 1568 N N . THR A 1 197 ? -18.241 9.414 -0.386 1.00 90.44 197 THR A N 1
ATOM 1569 C CA . THR A 1 197 ? -18.704 8.266 -1.197 1.00 90.44 197 THR A CA 1
ATOM 1570 C C . THR A 1 197 ? -19.643 8.633 -2.351 1.00 90.44 197 THR A C 1
ATOM 1572 O O . THR A 1 197 ? -20.144 7.753 -3.046 1.00 90.44 197 THR A O 1
ATOM 1575 N N . HIS A 1 198 ? -19.906 9.921 -2.572 1.00 85.75 198 HIS A N 1
ATOM 1576 C CA . HIS A 1 198 ? -20.679 10.412 -3.715 1.00 85.75 198 HIS A CA 1
ATOM 1577 C C . HIS A 1 198 ? -19.827 10.438 -4.991 1.00 85.75 198 HIS A C 1
ATOM 1579 O O . HIS A 1 198 ? -18.606 10.532 -4.912 1.00 85.75 198 HIS A O 1
ATOM 1585 N N . GLU A 1 199 ? -20.457 10.404 -6.169 1.00 80.94 199 GLU A N 1
ATOM 1586 C CA . GLU A 1 199 ? -19.747 10.478 -7.454 1.00 80.94 199 GLU A CA 1
ATOM 1587 C C . GLU A 1 199 ? -18.861 11.738 -7.524 1.00 80.94 199 GLU A C 1
ATOM 1589 O O . GLU A 1 199 ? -19.336 12.861 -7.341 1.00 80.94 199 GLU A O 1
ATOM 1594 N N . GLY A 1 200 ? -17.557 11.541 -7.745 1.00 74.75 200 GLY A N 1
ATOM 1595 C CA . GLY A 1 200 ? -16.537 12.597 -7.720 1.00 74.75 200 GLY A CA 1
ATOM 1596 C C . GLY A 1 200 ? -15.852 12.826 -6.363 1.00 74.75 200 GLY A C 1
ATOM 1597 O O . GLY A 1 200 ? -14.868 13.566 -6.306 1.00 74.75 200 GLY A O 1
ATOM 1598 N N . GLY A 1 201 ? -16.326 12.192 -5.287 1.00 74.31 201 GLY A N 1
ATOM 1599 C CA . GLY A 1 201 ? -15.628 12.117 -4.004 1.00 74.31 201 GLY A CA 1
ATOM 1600 C C . GLY A 1 201 ? -14.469 11.114 -4.040 1.00 74.31 201 GLY A C 1
ATOM 1601 O O . GLY A 1 201 ? -14.477 10.174 -4.827 1.00 74.31 201 GLY A O 1
ATOM 1602 N N . ASN A 1 202 ? -13.455 11.303 -3.190 1.00 76.31 202 ASN A N 1
ATOM 1603 C CA . ASN A 1 202 ? -12.241 10.466 -3.181 1.00 76.31 202 ASN A CA 1
ATOM 1604 C C . ASN A 1 202 ? -12.464 9.027 -2.707 1.00 76.31 202 ASN A C 1
ATOM 1606 O O . ASN A 1 202 ? -11.578 8.194 -2.880 1.00 76.31 202 ASN A O 1
ATOM 1610 N N . ASP A 1 203 ? -13.604 8.747 -2.083 1.00 78.31 203 ASP A N 1
ATOM 1611 C CA . ASP A 1 203 ? -13.926 7.414 -1.591 1.00 78.31 203 ASP A CA 1
ATOM 1612 C C . ASP A 1 203 ? -14.842 6.653 -2.554 1.00 78.31 203 ASP A C 1
ATOM 1614 O O . ASP A 1 203 ? -15.064 5.458 -2.362 1.00 78.31 203 ASP A O 1
ATOM 1618 N N . TYR A 1 204 ? -15.357 7.319 -3.597 1.00 76.56 204 TYR A N 1
ATOM 1619 C CA . TYR A 1 204 ? -16.350 6.776 -4.521 1.00 76.56 204 TYR A CA 1
ATOM 1620 C C . TYR A 1 204 ? -15.897 5.468 -5.165 1.00 76.56 204 TYR A C 1
ATOM 1622 O O . TYR A 1 204 ? -16.636 4.485 -5.148 1.00 76.56 204 TYR A O 1
ATOM 1630 N N . GLU A 1 205 ? -14.676 5.419 -5.701 1.00 79.75 205 GLU A N 1
ATOM 1631 C CA . GLU A 1 205 ? -14.196 4.246 -6.429 1.00 79.75 205 GLU A CA 1
ATOM 1632 C C . GLU A 1 205 ? -14.006 3.032 -5.518 1.00 79.75 205 GLU A C 1
ATOM 1634 O O . GLU A 1 205 ? -14.267 1.917 -5.948 1.00 79.75 205 GLU A O 1
ATOM 1639 N N . ILE A 1 206 ? -13.566 3.218 -4.267 1.00 78.31 206 ILE A N 1
ATOM 1640 C CA . ILE A 1 206 ? -13.422 2.098 -3.321 1.00 78.31 206 ILE A CA 1
ATOM 1641 C C . ILE A 1 206 ? -14.788 1.684 -2.779 1.00 78.31 206 ILE A C 1
ATOM 1643 O O . ILE A 1 206 ? -15.051 0.491 -2.644 1.00 78.31 206 ILE A O 1
ATOM 1647 N N . TYR A 1 207 ? -15.647 2.658 -2.480 1.00 85.00 207 TYR A N 1
ATOM 1648 C CA . TYR A 1 207 ? -16.998 2.437 -1.976 1.00 85.00 207 TYR A CA 1
ATOM 1649 C C . TYR A 1 207 ? -17.884 1.669 -2.965 1.00 85.00 207 TYR A C 1
ATOM 1651 O O . TYR A 1 207 ? -18.682 0.840 -2.540 1.00 85.00 207 TYR A O 1
ATOM 1659 N N . THR A 1 20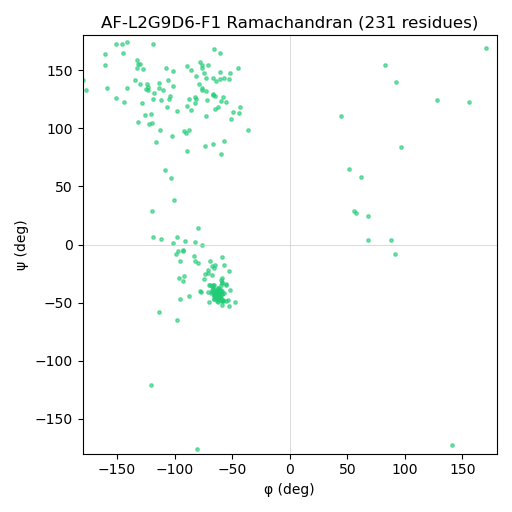8 ? -17.740 1.936 -4.266 1.00 86.06 208 THR A N 1
ATOM 1660 C CA . THR A 1 208 ? -18.538 1.300 -5.330 1.00 86.06 208 THR A CA 1
ATOM 1661 C C . THR A 1 208 ? -17.902 0.048 -5.933 1.00 86.06 208 THR A C 1
ATOM 1663 O O . THR A 1 208 ? -18.526 -0.600 -6.769 1.00 86.06 208 THR A O 1
ATOM 1666 N N . ASP A 1 209 ? -16.677 -0.309 -5.538 1.00 85.81 209 ASP A N 1
ATOM 1667 C CA . ASP A 1 209 ? -16.003 -1.505 -6.043 1.00 85.81 209 ASP A CA 1
ATOM 1668 C C . ASP A 1 209 ? -16.721 -2.779 -5.573 1.00 85.81 209 ASP A C 1
ATOM 1670 O O . ASP A 1 209 ? -16.918 -2.976 -4.377 1.00 85.81 209 ASP A O 1
ATOM 1674 N N . ASP A 1 210 ? -17.033 -3.690 -6.500 1.00 90.62 210 ASP A N 1
ATOM 1675 C CA . ASP A 1 210 ? -17.756 -4.943 -6.218 1.00 90.62 210 ASP A CA 1
ATOM 1676 C C . ASP A 1 210 ? -17.075 -5.845 -5.167 1.00 90.62 210 ASP A C 1
ATOM 1678 O O . ASP A 1 210 ? -17.689 -6.774 -4.639 1.00 90.62 210 ASP A O 1
ATOM 1682 N N . ARG A 1 211 ? -15.785 -5.625 -4.876 1.00 80.75 211 ARG A N 1
ATOM 1683 C CA . ARG A 1 211 ? -15.047 -6.372 -3.848 1.00 80.75 211 ARG A CA 1
ATOM 1684 C C . ARG A 1 211 ? -15.288 -5.836 -2.441 1.00 80.75 211 ARG A C 1
ATOM 1686 O O . ARG A 1 211 ? -14.880 -6.507 -1.492 1.00 80.75 211 ARG A O 1
ATOM 1693 N N . THR A 1 212 ? -15.860 -4.643 -2.289 1.00 83.06 212 THR A N 1
ATOM 1694 C CA . THR A 1 212 ? -16.068 -4.011 -0.987 1.00 83.06 212 THR A CA 1
ATOM 1695 C C . THR A 1 212 ? -17.538 -4.020 -0.574 1.00 83.06 212 THR A C 1
ATOM 1697 O O . THR A 1 212 ? -18.463 -4.035 -1.379 1.00 83.06 212 THR A O 1
ATOM 1700 N N . ILE A 1 213 ? -17.752 -4.026 0.737 1.00 96.12 213 ILE A N 1
ATOM 1701 C CA . ILE A 1 213 ? -19.024 -3.727 1.381 1.00 96.12 213 ILE A CA 1
ATOM 1702 C C . ILE A 1 213 ? -18.880 -2.301 1.909 1.00 96.12 213 ILE A C 1
ATOM 1704 O O . ILE A 1 213 ? -18.311 -2.088 2.986 1.00 96.12 213 ILE A O 1
ATOM 1708 N N . GLY A 1 214 ? -19.314 -1.337 1.101 1.00 94.50 214 GLY A N 1
ATOM 1709 C CA . GLY A 1 214 ? -19.187 0.087 1.383 1.00 94.50 214 GLY A CA 1
ATOM 1710 C C . GLY A 1 214 ? -20.187 0.595 2.426 1.00 94.50 214 GLY A C 1
ATOM 1711 O O . GLY A 1 214 ? -21.392 0.371 2.320 1.00 94.50 214 GLY A O 1
ATOM 1712 N N . HIS A 1 215 ? -19.687 1.356 3.396 1.00 97.81 215 HIS A N 1
ATOM 1713 C CA . HIS A 1 215 ? -20.438 2.051 4.438 1.00 97.81 215 HIS A CA 1
ATOM 1714 C C . HIS A 1 215 ? -20.169 3.551 4.317 1.00 97.81 215 HIS A C 1
ATOM 1716 O O . HIS A 1 215 ? -19.094 4.030 4.678 1.00 97.81 215 HIS A O 1
ATOM 1722 N N . ALA A 1 216 ? -21.138 4.292 3.785 1.00 97.19 216 ALA A N 1
ATOM 1723 C CA . ALA A 1 216 ? -21.073 5.746 3.783 1.00 97.19 216 ALA A CA 1
ATOM 1724 C C . ALA A 1 216 ? -21.319 6.260 5.207 1.00 97.19 216 ALA A C 1
ATOM 1726 O O . ALA A 1 216 ? -22.266 5.817 5.859 1.00 97.19 216 ALA A O 1
ATOM 1727 N N . VAL A 1 217 ? -20.473 7.172 5.678 1.00 97.19 217 VAL A N 1
ATOM 1728 C CA . VAL A 1 217 ? -20.578 7.774 7.014 1.00 97.19 217 VAL A CA 1
ATOM 1729 C C . VAL A 1 217 ? -20.561 9.292 6.918 1.00 97.19 217 VAL A C 1
ATOM 1731 O O . VAL A 1 217 ? -19.957 9.855 6.016 1.00 97.19 217 VAL A O 1
ATOM 1734 N N . SER A 1 218 ? -21.200 9.985 7.853 1.00 95.50 218 SER A N 1
ATOM 1735 C CA . SER A 1 218 ? -21.138 11.447 7.936 1.00 95.50 218 SER A CA 1
ATOM 1736 C C . SER A 1 218 ? -20.037 11.961 8.869 1.00 95.50 218 SER A C 1
ATOM 1738 O O . SER A 1 218 ? -19.899 13.173 9.035 1.00 95.50 218 SER A O 1
ATOM 1740 N N . GLY A 1 219 ? -19.349 11.069 9.586 1.00 94.19 219 GLY A N 1
ATOM 1741 C CA . GLY A 1 219 ? -18.455 11.448 10.675 1.00 94.19 219 GLY A CA 1
ATOM 1742 C C . GLY A 1 219 ? -17.939 10.268 11.509 1.00 94.19 219 GLY A C 1
ATOM 1743 O O . GLY A 1 219 ? -18.506 9.171 11.454 1.00 94.19 219 GLY A O 1
ATOM 1744 N N . PRO A 1 220 ? -16.937 10.503 12.378 1.00 92.19 220 PRO A N 1
ATOM 1745 C CA . PRO A 1 220 ? -16.413 9.504 13.313 1.00 92.19 220 PRO A CA 1
ATOM 1746 C C . PRO A 1 220 ? -17.463 8.877 14.230 1.00 92.19 220 PRO A C 1
ATOM 1748 O O . PRO A 1 220 ? -17.373 7.695 14.560 1.00 92.19 220 PRO A O 1
ATOM 1751 N N . GLU A 1 221 ? -18.467 9.643 14.649 1.00 96.38 221 GLU A N 1
ATOM 1752 C CA . GLU A 1 221 ? -19.549 9.176 15.513 1.00 96.38 221 GLU A CA 1
ATOM 1753 C C . GLU A 1 221 ? -20.411 8.120 14.813 1.00 96.38 221 GLU A C 1
ATOM 1755 O O . GLU A 1 221 ? -20.757 7.099 15.414 1.00 96.38 221 GLU A O 1
ATOM 1760 N N . GLU A 1 222 ? -20.711 8.331 13.531 1.00 97.62 222 GLU A N 1
ATOM 1761 C CA . GLU A 1 222 ? -21.447 7.360 12.729 1.00 97.62 222 GLU A CA 1
ATOM 1762 C C . GLU A 1 222 ? -20.592 6.128 12.425 1.00 97.62 222 GLU A C 1
ATOM 1764 O O . GLU A 1 222 ? -21.075 5.007 12.588 1.00 97.62 222 GLU A O 1
ATOM 1769 N N . THR A 1 223 ? -19.306 6.311 12.106 1.00 97.81 223 THR A N 1
ATOM 1770 C CA . THR A 1 223 ? -18.355 5.199 11.959 1.00 97.81 223 THR A CA 1
ATOM 1771 C C . THR A 1 223 ? -18.352 4.310 13.199 1.00 97.81 223 THR A C 1
ATOM 1773 O O . THR A 1 223 ? -18.481 3.090 13.089 1.00 97.81 223 THR A O 1
ATOM 1776 N N . MET A 1 224 ? -18.264 4.902 14.397 1.00 97.69 224 MET A N 1
ATOM 1777 C CA . MET A 1 224 ? -18.302 4.137 15.645 1.00 97.69 224 MET A CA 1
ATOM 1778 C C . MET A 1 224 ? -19.620 3.382 15.813 1.00 97.69 224 MET A C 1
ATOM 1780 O O . MET A 1 224 ? -19.593 2.220 16.212 1.00 97.69 224 MET A O 1
ATOM 1784 N N . ARG A 1 225 ? -20.761 4.012 15.509 1.00 98.31 225 ARG A N 1
ATOM 1785 C CA . ARG A 1 225 ? -22.081 3.372 15.599 1.00 98.31 225 ARG A CA 1
ATOM 1786 C C . ARG A 1 225 ? -22.160 2.138 14.698 1.00 98.31 225 ARG A C 1
ATOM 1788 O O . ARG A 1 225 ? -22.487 1.060 15.184 1.00 98.31 225 ARG A O 1
ATOM 1795 N N . ILE A 1 226 ? -21.804 2.281 13.422 1.00 98.19 226 ILE A N 1
ATOM 1796 C CA . ILE A 1 226 ? -21.873 1.182 12.451 1.00 98.19 226 ILE A CA 1
ATOM 1797 C C . ILE A 1 226 ? -20.897 0.061 12.833 1.00 98.19 226 ILE A C 1
ATOM 1799 O O . ILE A 1 226 ? -21.261 -1.110 12.788 1.00 98.19 226 ILE A O 1
ATOM 1803 N N . VAL A 1 227 ? -19.673 0.384 13.267 1.00 97.56 227 VAL A N 1
ATOM 1804 C CA . VAL A 1 227 ? -18.705 -0.633 13.717 1.00 97.56 227 VAL A CA 1
ATOM 1805 C C . VAL A 1 227 ? -19.220 -1.402 14.938 1.00 97.56 227 VAL A C 1
ATOM 1807 O O . VAL A 1 227 ? -19.086 -2.626 14.976 1.00 97.56 227 VAL A O 1
ATOM 1810 N N . LYS A 1 228 ? -19.820 -0.714 15.918 1.00 97.88 228 LYS A N 1
ATOM 1811 C CA . LYS A 1 228 ? -20.426 -1.346 17.102 1.00 97.88 228 LYS A CA 1
ATOM 1812 C C . LYS A 1 228 ? -21.557 -2.303 16.706 1.00 97.88 228 LYS A C 1
ATOM 1814 O O . LYS A 1 228 ? -21.572 -3.444 17.155 1.00 97.88 228 LYS A O 1
ATOM 1819 N N . GLU A 1 229 ? -22.439 -1.873 15.802 1.00 97.50 229 GLU A N 1
ATOM 1820 C CA . GLU A 1 229 ? -23.556 -2.683 15.291 1.00 97.50 229 GLU A CA 1
ATOM 1821 C C . GLU A 1 229 ? -23.086 -3.903 14.479 1.00 97.50 229 GLU A C 1
ATOM 1823 O O . GLU A 1 229 ? -23.560 -5.014 14.707 1.00 97.50 229 GLU A O 1
ATOM 1828 N N . LEU A 1 230 ? -22.138 -3.725 13.553 1.00 96.88 230 LEU A N 1
ATOM 1829 C CA . LEU A 1 230 ? -21.669 -4.796 12.664 1.00 96.88 230 LEU A CA 1
ATOM 1830 C C . LEU A 1 230 ? -20.872 -5.881 13.389 1.00 96.88 230 LEU A C 1
ATOM 1832 O O . LEU A 1 230 ? -20.918 -7.046 12.996 1.00 96.88 230 LEU A O 1
ATOM 1836 N N . PHE A 1 231 ? -20.100 -5.497 14.406 1.00 96.25 231 PHE A N 1
ATOM 1837 C CA . PHE A 1 231 ? -19.144 -6.394 15.053 1.00 96.25 231 PHE A CA 1
ATOM 1838 C C . PHE A 1 231 ? -19.513 -6.764 16.484 1.00 96.25 231 PHE A C 1
ATOM 1840 O O . PHE A 1 231 ? -18.720 -7.469 17.114 1.00 96.25 231 PHE A O 1
ATOM 1847 N N . ASP A 1 232 ? -20.674 -6.334 16.983 1.00 95.38 232 ASP A N 1
ATOM 1848 C CA . ASP A 1 232 ? -21.129 -6.563 18.359 1.00 95.38 232 ASP A CA 1
ATOM 1849 C C . ASP A 1 232 ? -20.040 -6.135 19.365 1.00 95.38 232 ASP A C 1
ATOM 1851 O O . ASP A 1 232 ? -19.361 -6.962 19.998 1.00 95.38 232 ASP A O 1
ATOM 1855 N N . LEU A 1 233 ? -19.768 -4.821 19.369 1.00 92.44 233 LEU A N 1
ATOM 1856 C CA . LEU A 1 233 ? -18.748 -4.132 20.173 1.00 92.44 233 LEU A CA 1
ATOM 1857 C C . LEU A 1 233 ? -19.362 -3.002 21.004 1.00 92.44 233 LEU A C 1
ATOM 1859 O O . LEU A 1 233 ? -20.270 -2.305 20.518 1.00 92.44 233 LEU A O 1
#

Mean predicted aligned error: 14.96 Å

Organism: Colletotrichum fructicola (strain Nara gc5) (NCBI:txid1213859)

Solvent-accessible surface area (backbone atoms only — not comparable to full-atom values): 14001 Å² total; per-residue (Å²): 129,92,83,64,63,54,67,86,68,20,86,36,48,39,31,33,40,35,27,28,43,67,28,23,51,11,54,75,93,50,72,61,49,72,66,53,53,50,50,52,53,57,48,42,53,37,26,49,64,28,40,48,67,89,68,76,86,72,90,63,96,73,87,88,83,88,80,89,83,87,88,84,85,73,87,41,76,59,75,96,59,98,64,58,87,22,45,51,69,63,61,32,67,70,54,43,53,48,52,51,53,53,51,52,53,52,51,70,70,53,91,64,100,58,74,63,40,61,41,67,43,85,47,58,78,48,71,50,74,32,80,44,16,70,68,44,50,74,69,55,47,50,52,47,51,62,49,32,74,75,69,39,53,67,61,56,49,48,50,55,47,44,73,76,46,43,90,70,75,65,85,89,78,74,85,66,98,70,70,74,61,88,90,58,86,68,69,80,41,33,36,33,36,24,50,39,50,48,94,91,32,93,32,21,70,63,41,68,31,91,73,37,51,51,43,79,31,90,21,35,70,49,40,51,50,51,51,24,68,77,65,76,98

InterPro domains:
  IPR005002 Phosphomannomutase [PF03332] (86-232)
  IPR005002 Phosphomannomutase [PTHR10466] (87-231)
  IPR023214 HAD superfamily [G3DSA:3.40.50.1000] (6-63)
  IPR036412 HAD-like superfamily [SSF56784] (16-231)
  IPR043169 Phosphomannomutase, cap domain [G3DSA:3.30.1240.20] (86-179)

Nearest PDB structures (foldseek):
  2i54-assembly1_A  TM=4.685E-01  e=5.502E-19  Leishmania mexicana
  3f9r-assembly2_B  TM=4.442E-01  e=9.183E-19  Trypanosoma brucei
  2q4r-assembly1_A  TM=4.804E-01  e=4.004E-18  Homo sapiens
  6cfr-assembly1_A-2  TM=4.459E-01  e=4.004E-18  Homo sapiens
  8b5v-assembly1_B  TM=4.387E-01  e=5.514E-18  Trypanosoma cruzi

Secondary structure (DSSP, 8-state):
------GGGSTEEEEEEEE-SBTTTBSTTSPPPHHHHHHHHHHHHHEEEEE------------------------B---SS---SSHHHHH-HHHHHHHHHHHHHHHHH---S---S--EEEETTEEEE-SS-TT--HHHHHHHHHHHHHH-HHHHHHHHHHHHHGGGT------STT---TTPPPPSEEEEEES--STTSTTHHHHT-TTEEEEE-SSHHHHHHHHHHHHT-